Protein AF-A0A929FV57-F1 (afdb_monomer_lite)

Radius of gyration: 18.1 Å; chains: 1; bounding box: 42×51×44 Å

Foldseek 3Di:
DWAWFFDDDDDDDDDDDDPPPPPPTDTDTDDDDPVVVVLLVLLLVLLLVLLVQLLVCQLPDPDGADLVRSLCCSVPPDDPPSSVPHQSLLSSLSNNLQSVQQVLCVVVVHDSVPTRFAAAASVPGDGDNPDDDDQWDADPVPRDIDGRSSRSSSVSSSVSQVVQWDWDDDDPDTDTDGNPSPPPPDD

pLDDT: mean 78.64, std 19.82, range [28.67, 97.88]

Structure (mmCIF, N/CA/C/O backbone):
data_AF-A0A929FV57-F1
#
_entry.id   AF-A0A929FV57-F1
#
loop_
_atom_site.group_PDB
_atom_site.id
_atom_site.type_symbol
_atom_site.label_atom_id
_atom_site.label_alt_id
_atom_site.label_comp_id
_atom_site.label_asym_id
_atom_site.label_entity_id
_atom_site.label_seq_id
_atom_site.pdbx_PDB_ins_code
_atom_site.Cartn_x
_atom_site.Cartn_y
_atom_site.Cartn_z
_atom_site.occupancy
_atom_site.B_iso_or_equiv
_atom_site.auth_seq_id
_atom_site.auth_comp_id
_atom_site.auth_asym_id
_atom_site.auth_atom_id
_atom_site.pdbx_PDB_model_num
ATOM 1 N N . MET A 1 1 ? 6.220 -5.028 -18.403 1.00 47.19 1 MET A N 1
ATOM 2 C CA . MET A 1 1 ? 5.184 -4.191 -17.749 1.00 47.19 1 MET A CA 1
ATOM 3 C C . MET A 1 1 ? 5.155 -2.832 -18.440 1.00 47.19 1 MET A C 1
ATOM 5 O O . MET A 1 1 ? 6.219 -2.276 -18.638 1.00 47.19 1 MET A O 1
ATOM 9 N N . LYS A 1 2 ? 3.998 -2.318 -18.886 1.00 46.00 2 LYS A N 1
ATOM 10 C CA . LYS A 1 2 ? 3.922 -0.992 -19.540 1.00 46.00 2 LYS A CA 1
ATOM 11 C C . LYS A 1 2 ? 3.737 0.069 -18.454 1.00 46.00 2 LYS A C 1
ATOM 13 O O . LYS A 1 2 ? 2.637 0.168 -17.918 1.00 46.00 2 LYS A O 1
ATOM 18 N N . THR A 1 3 ? 4.782 0.819 -18.108 1.00 41.66 3 THR A N 1
ATOM 19 C CA . THR A 1 3 ? 4.692 1.860 -17.074 1.00 41.66 3 THR A CA 1
ATOM 20 C C . THR A 1 3 ? 4.581 3.255 -17.680 1.00 41.66 3 THR A C 1
ATOM 22 O O . THR A 1 3 ? 5.148 3.543 -18.733 1.00 41.66 3 THR A O 1
ATOM 25 N N . TYR A 1 4 ? 3.798 4.113 -17.027 1.00 43.69 4 TYR A N 1
ATOM 26 C CA . TYR A 1 4 ? 3.645 5.519 -17.378 1.00 43.69 4 TYR A CA 1
ATOM 27 C C . TYR A 1 4 ? 3.929 6.339 -16.121 1.00 43.69 4 TYR A C 1
ATOM 29 O O . TYR A 1 4 ? 3.191 6.217 -15.147 1.00 43.69 4 TYR A O 1
ATOM 37 N N . SER A 1 5 ? 4.983 7.154 -16.122 1.00 39.28 5 SER A N 1
ATOM 38 C CA . SER A 1 5 ? 5.223 8.121 -15.045 1.00 39.28 5 SER A CA 1
ATOM 39 C C . SER A 1 5 ? 4.529 9.440 -15.398 1.00 39.28 5 SER A C 1
ATOM 41 O O . SER A 1 5 ? 4.722 9.967 -16.495 1.00 39.28 5 SER A O 1
ATOM 43 N N . GLN A 1 6 ? 3.676 9.950 -14.506 1.00 41.06 6 GLN A N 1
ATOM 44 C CA . GLN A 1 6 ? 3.062 11.276 -14.626 1.00 41.06 6 GLN A CA 1
ATOM 45 C C . GLN A 1 6 ? 3.479 12.141 -13.433 1.00 41.06 6 GLN A C 1
ATOM 47 O O . GLN A 1 6 ? 3.151 11.838 -12.286 1.00 41.06 6 GLN A O 1
ATOM 52 N N . SER A 1 7 ? 4.162 13.250 -13.711 1.00 40.00 7 SER A N 1
ATOM 53 C CA . SER A 1 7 ? 4.388 14.328 -12.745 1.00 40.00 7 SER A CA 1
ATOM 54 C C . SER A 1 7 ? 3.181 15.274 -12.740 1.00 40.00 7 SER A C 1
ATOM 56 O O . SER A 1 7 ? 2.799 15.773 -13.796 1.00 40.00 7 SER A O 1
ATOM 58 N N . LEU A 1 8 ? 2.570 15.497 -11.567 1.00 38.84 8 LEU A N 1
ATOM 59 C CA . LEU A 1 8 ? 1.473 16.457 -11.364 1.00 38.84 8 LEU A CA 1
ATOM 60 C C . LEU A 1 8 ? 2.005 17.878 -11.120 1.00 38.84 8 LEU A C 1
ATOM 62 O O . LEU A 1 8 ? 2.983 18.053 -10.397 1.00 38.84 8 LEU A O 1
ATOM 66 N N . THR A 1 9 ? 1.300 18.867 -11.671 1.00 36.19 9 THR A N 1
ATOM 67 C CA . THR A 1 9 ? 1.460 20.309 -11.439 1.00 36.19 9 THR A CA 1
ATOM 68 C C . THR A 1 9 ? 0.706 20.744 -10.181 1.00 36.19 9 THR A C 1
ATOM 70 O O . THR A 1 9 ? -0.498 20.511 -10.073 1.00 36.19 9 THR A O 1
ATOM 73 N N . THR A 1 10 ? 1.386 21.406 -9.247 1.00 32.47 10 THR A N 1
ATOM 74 C CA . THR A 1 10 ? 0.763 22.166 -8.153 1.00 32.47 10 THR A CA 1
ATOM 75 C C . THR A 1 10 ? 0.723 23.641 -8.538 1.00 32.47 10 THR A C 1
ATOM 77 O O . THR A 1 10 ? 1.774 24.250 -8.723 1.00 32.47 10 THR A O 1
ATOM 80 N N . SER A 1 11 ? -0.469 24.221 -8.666 1.00 36.81 11 SER A N 1
ATOM 81 C CA . SER A 1 11 ? -0.640 25.673 -8.747 1.00 36.81 11 SER A CA 1
ATOM 82 C C . SER A 1 11 ? -0.632 26.253 -7.331 1.00 36.81 11 SER A C 1
ATOM 84 O O . SER A 1 11 ? -1.549 25.986 -6.556 1.00 36.81 11 SER A O 1
ATOM 86 N N . VAL A 1 12 ? 0.401 27.025 -6.999 1.00 35.69 12 VAL A N 1
ATOM 87 C CA . VAL A 1 12 ? 0.371 27.986 -5.888 1.00 35.69 12 VAL A CA 1
ATOM 88 C C . VAL A 1 12 ? -0.002 29.338 -6.487 1.00 35.69 12 VAL A C 1
ATOM 90 O O . VAL A 1 12 ? 0.602 29.745 -7.483 1.00 35.69 12 VAL A O 1
ATOM 93 N N . ALA A 1 13 ? -1.030 29.968 -5.920 1.00 42.59 13 ALA A N 1
ATOM 94 C CA . ALA A 1 13 ? -1.417 31.337 -6.222 1.00 42.59 13 ALA A CA 1
ATOM 95 C C . ALA A 1 13 ? -0.465 32.318 -5.520 1.00 42.59 13 ALA A C 1
ATOM 97 O O . ALA A 1 13 ? -0.078 32.083 -4.377 1.00 42.59 13 ALA A O 1
ATOM 98 N N . ASP A 1 14 ? -0.130 33.366 -6.270 1.00 39.84 14 ASP A N 1
ATOM 99 C CA . ASP A 1 14 ? 0.477 34.647 -5.908 1.00 39.84 14 ASP A CA 1
ATOM 100 C C . ASP A 1 14 ? 1.838 34.647 -5.200 1.00 39.84 14 ASP A C 1
ATOM 102 O O . ASP A 1 14 ? 1.949 34.474 -3.992 1.00 39.84 14 ASP A O 1
ATOM 106 N N . SER A 1 15 ? 2.891 34.921 -5.979 1.00 40.66 15 SER A N 1
ATOM 107 C CA . SER A 1 15 ? 3.748 36.102 -5.780 1.00 40.66 15 SER A CA 1
ATOM 108 C C . SER A 1 15 ? 4.883 36.141 -6.822 1.00 40.66 15 SER A C 1
ATOM 110 O O . SER A 1 15 ? 5.469 35.114 -7.164 1.00 40.66 15 SER A O 1
ATOM 112 N N . THR A 1 16 ? 5.067 37.353 -7.338 1.00 42.16 16 THR A N 1
ATOM 113 C CA . THR A 1 16 ? 6.050 38.031 -8.203 1.00 42.16 16 THR A CA 1
ATOM 114 C C . THR A 1 16 ? 7.218 37.279 -8.874 1.00 42.16 16 THR A C 1
ATOM 116 O O . THR A 1 16 ? 7.933 36.479 -8.282 1.00 42.16 16 THR A O 1
ATOM 119 N N . ASP A 1 17 ? 7.374 37.653 -10.149 1.00 44.16 17 ASP A N 1
ATOM 120 C CA . ASP A 1 17 ? 8.398 37.421 -11.175 1.00 44.16 17 ASP A CA 1
ATOM 121 C C . ASP A 1 17 ? 9.659 36.606 -10.829 1.00 44.16 17 ASP A C 1
ATOM 123 O O . ASP A 1 17 ? 10.615 37.060 -10.205 1.00 44.16 17 ASP A O 1
ATOM 127 N N . SER A 1 18 ? 9.688 35.391 -11.364 1.00 40.09 18 SER A N 1
ATOM 128 C CA . SER A 1 18 ? 10.905 34.682 -11.743 1.00 40.09 18 SER A CA 1
ATOM 129 C C . SER A 1 18 ? 10.489 33.744 -12.869 1.00 40.09 18 SER A C 1
ATOM 131 O O . SER A 1 18 ? 9.472 33.055 -12.724 1.00 40.09 18 SER A O 1
ATOM 133 N N . GLU A 1 19 ? 11.188 33.773 -14.007 1.00 39.78 19 GLU A N 1
ATOM 134 C CA . GLU A 1 19 ? 10.871 32.994 -15.208 1.00 39.78 19 GLU A CA 1
ATOM 135 C C . GLU A 1 19 ? 10.599 31.526 -14.853 1.00 39.78 19 GLU A C 1
ATOM 137 O O . GLU A 1 19 ? 11.489 30.682 -14.746 1.00 39.78 19 GLU A O 1
ATOM 142 N N . LYS A 1 20 ? 9.318 31.190 -14.681 1.00 39.09 20 LYS A N 1
ATOM 143 C CA . LYS A 1 20 ? 8.868 29.810 -14.578 1.00 39.09 20 LYS A CA 1
ATOM 144 C C . LYS A 1 20 ? 9.024 29.225 -15.970 1.00 39.09 20 LYS A C 1
ATOM 146 O O . LYS A 1 20 ? 8.070 29.238 -16.753 1.00 39.09 20 LYS A O 1
ATOM 151 N N . THR A 1 21 ? 10.196 28.672 -16.285 1.00 37.41 21 THR A N 1
ATOM 152 C CA . THR A 1 21 ? 10.310 27.713 -17.384 1.00 37.41 21 THR A CA 1
ATOM 153 C C . THR A 1 21 ? 9.207 26.689 -17.166 1.00 37.41 21 THR A C 1
ATOM 155 O O . THR A 1 21 ? 9.219 25.948 -16.180 1.00 37.41 21 THR A O 1
ATOM 158 N N . ARG A 1 22 ? 8.188 26.710 -18.032 1.00 42.44 22 ARG A N 1
ATOM 159 C CA . ARG A 1 22 ? 7.074 25.763 -18.005 1.00 42.44 22 ARG A CA 1
ATOM 160 C C . ARG A 1 22 ? 7.675 24.373 -18.190 1.00 42.44 22 ARG A C 1
ATOM 162 O O . ARG A 1 22 ? 7.873 23.946 -19.325 1.00 42.44 22 ARG A O 1
ATOM 169 N N . LEU A 1 23 ? 7.999 23.679 -17.097 1.00 49.19 23 LEU A N 1
ATOM 170 C CA . LEU A 1 23 ? 8.485 22.303 -17.133 1.00 49.19 23 LEU A CA 1
ATOM 171 C C . LEU A 1 23 ? 7.373 21.442 -17.739 1.00 49.19 23 LEU A C 1
ATOM 173 O O . LEU A 1 23 ? 6.429 21.032 -17.061 1.00 49.19 23 LEU A O 1
ATOM 177 N N . LYS A 1 24 ? 7.444 21.220 -19.055 1.00 48.44 24 LYS A N 1
ATOM 178 C CA . LYS A 1 24 ? 6.515 20.356 -19.781 1.00 48.44 24 LYS A CA 1
ATOM 179 C C . LYS A 1 24 ? 6.735 18.932 -19.275 1.00 48.44 24 LYS A C 1
ATOM 181 O O . LYS A 1 24 ? 7.792 18.347 -19.503 1.00 48.44 24 LYS A O 1
ATOM 186 N N . SER A 1 25 ? 5.746 18.356 -18.599 1.00 53.34 25 SER A N 1
ATOM 187 C CA . SER A 1 25 ? 5.795 16.950 -18.209 1.00 53.34 25 SER A CA 1
ATOM 188 C C . SER A 1 25 ? 5.683 16.074 -19.462 1.00 53.34 25 SER A C 1
ATOM 190 O O . SER A 1 25 ? 4.644 16.009 -20.117 1.00 53.34 25 SER A O 1
ATOM 192 N N . LYS A 1 26 ? 6.778 15.403 -19.837 1.00 55.31 26 LYS A N 1
ATOM 193 C CA . LYS A 1 26 ? 6.769 14.408 -20.917 1.00 55.31 26 LYS A CA 1
ATOM 194 C C . LYS A 1 26 ? 6.397 13.043 -20.343 1.00 55.31 26 LYS A C 1
ATOM 196 O O . LYS A 1 26 ? 6.978 12.580 -19.365 1.00 55.31 26 LYS A O 1
ATOM 201 N N . LYS A 1 27 ? 5.422 12.381 -20.965 1.00 58.03 27 LYS A N 1
ATOM 202 C CA . LYS A 1 27 ? 5.031 11.009 -20.627 1.00 58.03 27 LYS A CA 1
ATOM 203 C C . LYS A 1 27 ? 6.053 10.042 -21.223 1.00 58.03 27 LYS A C 1
ATOM 205 O O . LYS A 1 27 ? 5.966 9.709 -22.401 1.00 58.03 27 LYS A O 1
ATOM 210 N N . ILE A 1 28 ? 7.007 9.593 -20.411 1.00 59.88 28 ILE A N 1
ATOM 211 C CA . ILE A 1 28 ? 8.011 8.606 -20.827 1.00 59.88 28 ILE A CA 1
ATOM 212 C C . ILE A 1 28 ? 7.439 7.201 -20.625 1.00 59.88 28 ILE A C 1
ATOM 214 O O . ILE A 1 28 ? 6.862 6.891 -19.577 1.00 59.88 28 ILE A O 1
ATOM 218 N N . ARG A 1 29 ? 7.570 6.358 -21.651 1.00 60.62 29 ARG A N 1
ATOM 219 C CA . ARG A 1 29 ? 7.192 4.946 -21.597 1.00 60.62 29 ARG A CA 1
ATOM 220 C C . ARG A 1 29 ? 8.448 4.121 -21.368 1.00 60.62 29 ARG A C 1
ATOM 222 O O . ARG A 1 29 ? 9.316 4.100 -22.231 1.00 60.62 29 ARG A O 1
ATOM 229 N N . VAL A 1 30 ? 8.529 3.456 -20.219 1.00 64.31 30 VAL A N 1
ATOM 230 C CA . VAL A 1 30 ? 9.685 2.622 -19.873 1.00 64.31 30 VAL A CA 1
ATOM 231 C C . VAL A 1 30 ? 9.363 1.168 -20.197 1.00 64.31 30 VAL A C 1
ATOM 233 O O . VAL A 1 30 ? 8.319 0.647 -19.789 1.00 64.31 30 VAL A O 1
ATOM 236 N N . TYR A 1 31 ? 10.253 0.529 -20.950 1.00 65.12 31 TYR A N 1
ATOM 237 C CA . TYR A 1 31 ? 10.225 -0.900 -21.239 1.00 65.12 31 TYR A CA 1
ATOM 238 C C . TYR A 1 31 ? 11.429 -1.534 -20.547 1.00 65.12 31 TYR A C 1
ATOM 240 O O . TYR A 1 31 ? 12.542 -1.403 -21.045 1.00 65.12 31 TYR A O 1
ATOM 248 N N . PRO A 1 32 ? 11.237 -2.166 -19.381 1.00 67.62 32 PRO A N 1
ATOM 249 C CA . PRO A 1 32 ? 12.340 -2.818 -18.695 1.00 67.62 32 PRO A CA 1
ATOM 250 C C . PRO A 1 32 ? 12.778 -4.046 -19.486 1.00 67.62 32 PRO A C 1
ATOM 252 O O . PRO A 1 32 ? 11.939 -4.702 -20.113 1.00 67.62 32 PRO A O 1
ATOM 255 N N . GLU A 1 33 ? 14.052 -4.402 -19.375 1.00 78.31 33 GLU A N 1
ATOM 256 C CA . GLU A 1 33 ? 14.557 -5.715 -19.773 1.00 78.31 33 GLU A CA 1
ATOM 257 C C . GLU A 1 33 ? 13.860 -6.841 -18.978 1.00 78.31 33 GLU A C 1
ATOM 259 O O . GLU A 1 33 ? 13.198 -6.596 -17.960 1.00 78.31 33 GLU A O 1
ATOM 264 N N . ALA A 1 34 ? 13.938 -8.086 -19.452 1.00 81.06 34 ALA A N 1
ATOM 265 C CA . ALA A 1 34 ? 13.245 -9.224 -18.845 1.00 81.06 34 ALA A CA 1
ATOM 266 C C . ALA A 1 34 ? 13.583 -9.406 -17.352 1.00 81.06 34 ALA A C 1
ATOM 268 O O . ALA A 1 34 ? 12.663 -9.531 -16.540 1.00 81.06 34 ALA A O 1
ATOM 269 N N . GLU A 1 35 ? 14.864 -9.335 -16.980 1.00 79.25 35 GLU A N 1
ATOM 270 C CA . GLU A 1 35 ? 15.302 -9.468 -15.583 1.00 79.25 35 GLU A CA 1
ATOM 271 C C . GLU A 1 35 ? 14.830 -8.296 -14.715 1.00 79.25 35 GLU A C 1
ATOM 273 O O . GLU A 1 35 ? 14.240 -8.500 -13.652 1.00 79.25 35 GLU A O 1
ATOM 278 N N . LEU A 1 36 ? 14.941 -7.061 -15.214 1.00 77.25 36 LEU A N 1
ATOM 279 C CA . LEU A 1 36 ? 14.441 -5.881 -14.503 1.00 77.25 36 LEU A CA 1
ATOM 280 C C . LEU A 1 36 ? 12.917 -5.945 -14.281 1.00 77.25 36 LEU A C 1
ATOM 282 O O . LEU A 1 36 ? 12.413 -5.532 -13.236 1.00 77.25 36 LEU A O 1
ATOM 286 N N . ASN A 1 37 ? 12.158 -6.515 -15.227 1.00 81.62 37 ASN A N 1
ATOM 287 C CA . ASN A 1 37 ? 10.722 -6.742 -15.039 1.00 81.62 37 ASN A CA 1
ATOM 288 C C . ASN A 1 37 ? 10.421 -7.736 -13.907 1.00 81.62 37 ASN A C 1
ATOM 290 O O . ASN A 1 37 ? 9.380 -7.585 -13.258 1.00 81.62 37 ASN A O 1
ATOM 294 N N . LYS A 1 38 ? 11.260 -8.758 -13.684 1.00 86.38 38 LYS A N 1
ATOM 295 C CA . LYS A 1 38 ? 11.074 -9.700 -12.566 1.00 86.38 38 LYS A CA 1
ATOM 296 C C . LYS A 1 38 ? 11.243 -8.973 -11.234 1.00 86.38 38 LYS A C 1
ATOM 298 O O . LYS A 1 38 ? 10.364 -9.075 -10.376 1.00 86.38 38 LYS A O 1
ATOM 303 N N . GLU A 1 39 ? 12.284 -8.153 -11.119 1.00 86.44 39 GLU A N 1
ATOM 304 C CA . GLU A 1 39 ? 12.545 -7.361 -9.914 1.00 86.44 39 GLU A CA 1
ATOM 305 C C . GLU A 1 39 ? 11.406 -6.365 -9.635 1.00 86.44 39 GLU A C 1
ATOM 307 O O . GLU A 1 39 ? 10.864 -6.295 -8.530 1.00 86.44 39 GLU A O 1
ATOM 312 N N . TRP A 1 40 ? 10.913 -5.678 -10.669 1.00 86.44 40 TRP A N 1
ATOM 313 C CA . TRP A 1 40 ? 9.777 -4.762 -10.528 1.00 86.44 40 TRP A CA 1
ATOM 314 C C . TRP A 1 40 ? 8.492 -5.465 -10.081 1.00 86.44 40 TRP A C 1
ATOM 316 O O . TRP A 1 40 ? 7.717 -4.909 -9.300 1.00 86.44 40 TRP A O 1
ATOM 326 N N . ARG A 1 41 ? 8.244 -6.697 -10.545 1.00 89.12 41 ARG A N 1
ATOM 327 C CA . ARG A 1 41 ? 7.092 -7.492 -10.088 1.00 89.12 41 ARG A CA 1
ATOM 328 C C . ARG A 1 41 ? 7.211 -7.854 -8.610 1.00 89.12 41 ARG A C 1
ATOM 330 O O . ARG A 1 41 ? 6.210 -7.767 -7.897 1.00 89.12 41 ARG A O 1
ATOM 337 N N . LYS A 1 42 ? 8.412 -8.202 -8.144 1.00 91.44 42 LYS A N 1
ATOM 338 C CA . LYS A 1 42 ? 8.688 -8.452 -6.724 1.00 91.44 42 LYS A CA 1
ATOM 339 C C . LYS A 1 42 ? 8.422 -7.203 -5.885 1.00 91.44 42 LYS A C 1
ATOM 341 O O . LYS A 1 42 ? 7.716 -7.273 -4.878 1.00 91.44 42 LYS A O 1
ATOM 346 N N . TRP A 1 43 ? 8.887 -6.041 -6.334 1.00 91.62 43 TRP A N 1
ATOM 347 C CA . TRP A 1 43 ? 8.655 -4.784 -5.620 1.00 91.62 43 TRP A CA 1
ATOM 348 C C . TRP A 1 43 ? 7.179 -4.379 -5.600 1.00 91.62 43 TRP A C 1
ATOM 350 O O . TRP A 1 43 ? 6.683 -3.940 -4.564 1.00 91.62 43 TRP A O 1
ATOM 360 N N . LEU A 1 44 ? 6.438 -4.599 -6.691 1.00 91.44 44 LEU A N 1
ATOM 361 C CA . LEU A 1 44 ? 4.983 -4.411 -6.711 1.00 91.44 44 LEU A CA 1
ATOM 362 C C . LEU A 1 44 ? 4.263 -5.313 -5.705 1.00 91.44 44 LEU A C 1
ATOM 364 O O . LEU A 1 44 ? 3.357 -4.853 -5.002 1.00 91.44 44 LEU A O 1
ATOM 368 N N . ALA A 1 45 ? 4.662 -6.583 -5.617 1.00 92.81 45 ALA A N 1
ATOM 369 C CA . ALA A 1 45 ? 4.127 -7.500 -4.618 1.00 92.81 45 ALA A CA 1
ATOM 370 C C . ALA A 1 45 ? 4.439 -7.010 -3.192 1.00 92.81 45 ALA A C 1
ATOM 372 O O . ALA A 1 45 ? 3.555 -7.027 -2.333 1.00 92.81 45 ALA A O 1
ATOM 373 N N . GLY A 1 46 ? 5.646 -6.479 -2.968 1.00 94.56 46 GLY A N 1
ATOM 374 C CA . GLY A 1 46 ? 6.042 -5.830 -1.717 1.00 94.56 46 GLY A CA 1
ATOM 375 C C . GLY A 1 46 ? 5.168 -4.628 -1.361 1.00 94.56 46 GLY A C 1
ATOM 376 O O . GLY A 1 46 ? 4.653 -4.555 -0.244 1.00 94.56 46 GLY A O 1
ATOM 377 N N . CYS A 1 47 ? 4.915 -3.725 -2.318 1.00 93.56 47 CYS A N 1
ATOM 378 C CA . CYS A 1 47 ? 3.995 -2.598 -2.135 1.00 93.56 47 CYS A CA 1
ATOM 379 C C . CYS A 1 47 ? 2.613 -3.074 -1.681 1.00 93.56 47 CYS A C 1
ATOM 381 O O . CYS A 1 47 ? 2.069 -2.562 -0.701 1.00 93.56 47 CYS A O 1
ATOM 383 N N . ARG A 1 48 ? 2.048 -4.070 -2.376 1.00 93.62 48 ARG A N 1
ATOM 384 C CA . ARG A 1 48 ? 0.731 -4.631 -2.047 1.00 93.62 48 ARG A CA 1
ATOM 385 C C . ARG A 1 48 ? 0.711 -5.205 -0.633 1.00 93.62 48 ARG A C 1
ATOM 387 O O . ARG A 1 48 ? -0.211 -4.916 0.129 1.00 93.62 48 ARG A O 1
ATOM 394 N N . PHE A 1 49 ? 1.723 -5.995 -0.283 1.00 95.50 49 PHE A N 1
ATOM 395 C CA . PHE A 1 49 ? 1.830 -6.613 1.033 1.00 95.50 49 PHE A CA 1
ATOM 396 C C . PHE A 1 49 ? 1.887 -5.556 2.142 1.00 95.50 49 PHE A C 1
ATOM 398 O O . PHE A 1 49 ? 1.042 -5.557 3.038 1.00 95.50 49 PHE A O 1
ATOM 405 N N . CYS A 1 50 ? 2.834 -4.619 2.058 1.00 96.12 50 CYS A N 1
ATOM 406 C CA . CYS A 1 50 ? 3.039 -3.595 3.081 1.00 96.12 50 CYS A CA 1
ATOM 407 C C . CYS A 1 50 ? 1.832 -2.659 3.217 1.00 96.12 50 CYS A C 1
ATOM 409 O O . CYS A 1 50 ? 1.455 -2.314 4.339 1.00 96.12 50 CYS A O 1
ATOM 411 N N . PHE A 1 51 ? 1.186 -2.296 2.104 1.00 95.12 51 PHE A N 1
ATOM 412 C CA . PHE A 1 51 ? -0.040 -1.501 2.124 1.00 95.12 51 PHE A CA 1
ATOM 413 C C . PHE A 1 51 ? -1.161 -2.232 2.873 1.00 95.12 51 PHE A C 1
ATOM 415 O O . PHE A 1 51 ? -1.738 -1.691 3.817 1.00 95.12 51 PHE A O 1
ATOM 422 N N . ASN A 1 52 ? -1.441 -3.484 2.499 1.00 94.56 52 ASN A N 1
ATOM 423 C CA . ASN A 1 52 ? -2.508 -4.272 3.116 1.00 94.56 52 ASN A CA 1
ATOM 424 C C . ASN A 1 52 ? -2.235 -4.535 4.599 1.00 94.56 52 ASN A C 1
ATOM 426 O O . ASN A 1 52 ? -3.141 -4.403 5.424 1.00 94.56 52 ASN A O 1
ATOM 430 N N . ARG A 1 53 ? -0.979 -4.827 4.953 1.00 96.75 53 ARG A N 1
ATOM 431 C CA . ARG A 1 53 ? -0.552 -5.007 6.343 1.00 96.75 53 ARG A CA 1
ATOM 432 C C . ARG A 1 53 ? -0.777 -3.735 7.161 1.00 96.75 53 ARG A C 1
ATOM 434 O O . ARG A 1 53 ? -1.349 -3.805 8.244 1.00 96.75 53 ARG A O 1
ATOM 441 N N . ALA A 1 54 ? -0.410 -2.569 6.632 1.00 97.44 54 ALA A N 1
ATOM 442 C CA . ALA A 1 54 ? -0.638 -1.283 7.290 1.00 97.44 54 ALA A CA 1
ATOM 443 C C . ALA A 1 54 ? -2.134 -0.974 7.499 1.00 97.44 54 ALA A C 1
ATOM 445 O O . ALA A 1 54 ? -2.522 -0.467 8.556 1.00 97.44 54 ALA A O 1
ATOM 446 N N . ILE A 1 55 ? -2.985 -1.303 6.520 1.00 95.88 55 ILE A N 1
ATOM 447 C CA . ILE A 1 55 ? -4.442 -1.177 6.659 1.00 95.88 55 ILE A CA 1
ATOM 448 C C . ILE A 1 55 ? -4.984 -2.118 7.742 1.00 95.88 55 ILE A C 1
ATOM 450 O O . ILE A 1 55 ? -5.807 -1.687 8.549 1.00 95.88 55 ILE A O 1
ATOM 454 N N . ASP A 1 56 ? -4.507 -3.362 7.804 1.00 96.44 56 ASP A N 1
ATOM 455 C CA . ASP A 1 56 ? -4.893 -4.326 8.842 1.00 96.44 56 ASP A CA 1
ATOM 456 C C . ASP A 1 56 ? -4.569 -3.806 10.254 1.00 96.44 56 ASP A C 1
ATOM 458 O O . ASP A 1 56 ? -5.451 -3.760 11.116 1.00 96.44 56 ASP A O 1
ATOM 462 N N . PHE A 1 57 ? -3.352 -3.289 10.465 1.00 97.25 57 PHE A N 1
ATOM 463 C CA . PHE A 1 57 ? -2.964 -2.650 11.730 1.00 97.25 57 PHE A CA 1
ATOM 464 C C . PHE A 1 57 ? -3.898 -1.488 12.107 1.00 97.25 57 PHE A C 1
ATOM 466 O O . PHE A 1 57 ? -4.384 -1.428 13.236 1.00 97.25 57 PHE A O 1
ATOM 473 N N . GLN A 1 58 ? -4.207 -0.586 11.169 1.00 97.06 58 GLN A N 1
ATOM 474 C CA . GLN A 1 58 ? -5.125 0.535 11.425 1.00 97.06 58 GLN A CA 1
ATOM 475 C C . GLN A 1 58 ? -6.550 0.083 11.761 1.00 97.06 58 GLN A C 1
ATOM 477 O O . GLN A 1 58 ? -7.220 0.684 12.603 1.00 97.06 58 GLN A O 1
ATOM 482 N N . ARG A 1 59 ? -7.037 -0.969 11.100 1.00 95.19 59 ARG A N 1
ATOM 483 C CA . ARG A 1 59 ? -8.382 -1.508 11.329 1.00 95.19 59 ARG A CA 1
ATOM 484 C C . ARG A 1 59 ? -8.503 -2.194 12.684 1.00 95.19 59 ARG A C 1
ATOM 486 O O . ARG A 1 59 ? -9.542 -2.049 13.328 1.00 95.19 59 ARG A O 1
ATOM 493 N N . LYS A 1 60 ? -7.451 -2.871 13.141 1.00 95.62 60 LYS A N 1
ATOM 494 C CA . LYS A 1 60 ? -7.416 -3.546 14.447 1.00 95.62 60 LYS A CA 1
ATOM 495 C C . LYS A 1 60 ? -7.174 -2.588 15.616 1.00 95.62 60 LYS A C 1
ATOM 497 O O . LYS A 1 60 ? -7.724 -2.792 16.690 1.00 95.62 60 LYS A O 1
ATOM 502 N N . ALA A 1 61 ? -6.427 -1.504 15.417 1.00 95.00 61 ALA A N 1
ATOM 503 C CA . ALA A 1 61 ? -6.04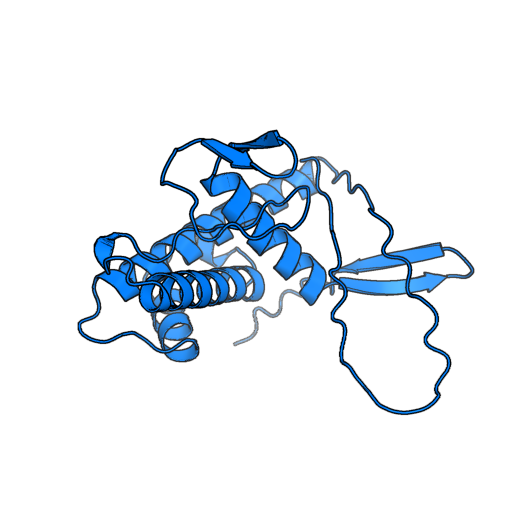8 -0.594 16.500 1.00 95.00 61 ALA A CA 1
ATOM 504 C C . ALA A 1 61 ? -7.233 0.150 17.134 1.00 95.00 61 ALA A C 1
ATOM 506 O O . ALA A 1 61 ? -8.029 0.757 16.425 1.00 95.00 61 ALA A O 1
ATOM 507 N N . GLN A 1 62 ? -7.331 0.168 18.465 1.00 91.94 62 GLN A N 1
ATOM 508 C CA . GLN A 1 62 ? -8.358 0.911 19.219 1.00 91.94 62 GLN A CA 1
ATOM 509 C C . GLN A 1 62 ? -8.413 2.396 18.816 1.00 91.94 62 GLN A C 1
ATOM 511 O O . GLN A 1 62 ? -9.469 2.928 18.475 1.00 91.94 62 GLN A O 1
ATOM 516 N N . LYS A 1 63 ? -7.243 3.043 18.774 1.00 92.56 63 LYS A N 1
ATOM 517 C CA . LYS A 1 63 ? -7.057 4.423 18.311 1.00 92.56 63 LYS A CA 1
ATOM 518 C C . LYS A 1 63 ? -6.318 4.431 16.973 1.00 92.56 63 LYS A C 1
ATOM 520 O O . LYS A 1 63 ? -5.537 3.529 16.676 1.00 92.56 63 LYS A O 1
ATOM 525 N N . ARG A 1 64 ? -6.544 5.470 16.163 1.00 93.06 64 ARG A N 1
ATOM 526 C CA . ARG A 1 64 ? -5.847 5.645 14.878 1.00 93.06 64 ARG A CA 1
ATOM 527 C C . ARG A 1 64 ? -4.339 5.755 15.114 1.00 93.06 64 ARG A C 1
ATOM 529 O O . ARG A 1 64 ? -3.895 6.665 15.807 1.00 93.06 64 ARG A O 1
ATOM 536 N N . ILE A 1 65 ? -3.567 4.900 14.452 1.00 97.06 65 ILE A N 1
ATOM 537 C CA . ILE A 1 65 ? -2.102 4.895 14.543 1.00 97.06 65 ILE A CA 1
ATOM 538 C C . ILE A 1 65 ? -1.529 6.071 13.729 1.00 97.06 65 ILE A C 1
ATOM 540 O O . ILE A 1 65 ? -1.983 6.341 12.609 1.00 97.06 65 ILE A O 1
ATOM 544 N N . GLY A 1 66 ? -0.529 6.774 14.266 1.00 97.44 66 GLY A N 1
ATOM 545 C CA . GLY A 1 66 ? 0.193 7.829 13.543 1.00 97.44 66 GLY A CA 1
ATOM 546 C C . GLY A 1 66 ? 1.037 7.290 12.378 1.00 97.44 66 GLY A C 1
ATOM 547 O O . GLY A 1 66 ? 1.398 6.118 12.354 1.00 97.44 66 GLY A O 1
ATOM 548 N N . LYS A 1 67 ? 1.387 8.142 11.405 1.00 97.00 67 LYS A N 1
ATOM 549 C CA . LYS A 1 67 ? 2.150 7.748 10.201 1.00 97.00 67 LYS A CA 1
ATOM 550 C C . LYS A 1 67 ? 3.472 7.035 10.530 1.00 97.00 67 LYS A C 1
ATOM 552 O O . LYS A 1 67 ? 3.727 5.951 10.014 1.00 97.00 67 LYS A O 1
ATOM 557 N N . LEU A 1 68 ? 4.304 7.642 11.381 1.00 97.31 68 LEU A N 1
ATOM 558 C CA . LEU A 1 68 ? 5.625 7.108 11.745 1.00 97.31 68 LEU A CA 1
ATOM 559 C C . LEU A 1 68 ? 5.515 5.872 12.641 1.00 97.31 68 LEU A C 1
ATOM 561 O O . LEU A 1 68 ? 6.210 4.885 12.426 1.00 97.31 68 LEU A O 1
ATOM 565 N N . GLN A 1 69 ? 4.579 5.889 13.590 1.00 97.69 69 GLN A N 1
ATOM 566 C CA . GLN A 1 69 ? 4.305 4.736 14.442 1.00 97.69 69 GLN A CA 1
ATOM 567 C C . GLN A 1 69 ? 3.850 3.527 13.612 1.00 97.69 69 GLN A C 1
ATOM 569 O O . GLN A 1 69 ? 4.336 2.421 13.821 1.00 97.69 69 GLN A O 1
ATOM 574 N N . LEU A 1 70 ? 2.975 3.737 12.621 1.00 97.88 70 LEU A N 1
ATOM 575 C CA . LEU A 1 70 ? 2.511 2.676 11.727 1.00 97.88 70 LEU A CA 1
ATOM 576 C C . LEU A 1 70 ? 3.659 2.079 10.913 1.00 97.88 70 LEU A C 1
ATOM 578 O O . LEU A 1 70 ? 3.723 0.863 10.755 1.00 97.88 70 LEU A O 1
ATOM 582 N N . ARG A 1 71 ? 4.580 2.922 10.430 1.00 97.44 71 ARG A N 1
ATOM 583 C CA . ARG A 1 71 ? 5.807 2.465 9.768 1.00 97.44 71 ARG A CA 1
ATOM 584 C C . ARG A 1 71 ? 6.595 1.527 10.671 1.00 97.44 71 ARG A C 1
ATOM 586 O O . ARG A 1 71 ? 6.940 0.443 10.220 1.00 97.44 71 ARG A O 1
ATOM 593 N N . ASN A 1 72 ? 6.853 1.923 11.916 1.00 97.25 72 ASN A N 1
ATOM 594 C CA . ASN A 1 72 ? 7.641 1.112 12.852 1.00 97.25 72 ASN A CA 1
ATOM 595 C C . ASN A 1 72 ? 6.982 -0.241 13.085 1.00 97.25 72 ASN A C 1
ATOM 597 O O . ASN A 1 72 ? 7.621 -1.264 12.881 1.00 97.25 72 ASN A O 1
ATOM 601 N N . LEU A 1 73 ? 5.685 -0.232 13.403 1.00 97.44 73 LEU A N 1
ATOM 602 C CA . LEU A 1 73 ? 4.914 -1.446 13.665 1.00 97.44 73 LEU A CA 1
ATOM 603 C C . LEU A 1 73 ? 4.940 -2.419 12.485 1.00 97.44 73 LEU A C 1
ATOM 605 O O . LEU A 1 73 ? 5.161 -3.608 12.678 1.00 97.44 73 LEU A O 1
ATOM 609 N N . VAL A 1 74 ? 4.734 -1.933 11.258 1.00 97.12 74 VAL A N 1
ATOM 610 C CA . VAL A 1 74 ? 4.741 -2.806 10.076 1.00 97.12 74 VAL A CA 1
ATOM 611 C C . VAL A 1 74 ? 6.155 -3.300 9.766 1.00 97.12 74 VAL A C 1
ATOM 613 O O . VAL A 1 74 ? 6.331 -4.486 9.504 1.00 97.12 74 VAL A O 1
ATOM 616 N N . MET A 1 75 ? 7.158 -2.419 9.802 1.00 94.88 75 MET A N 1
ATOM 617 C CA . MET A 1 75 ? 8.539 -2.763 9.439 1.00 94.88 75 MET A CA 1
ATOM 618 C C . MET A 1 75 ? 9.212 -3.700 10.450 1.00 94.88 75 MET A C 1
ATOM 620 O O . MET A 1 75 ? 10.061 -4.485 10.044 1.00 94.88 75 MET A O 1
ATOM 624 N N . GLN A 1 76 ? 8.831 -3.624 11.729 1.00 94.25 76 GLN A N 1
ATOM 625 C CA . GLN A 1 76 ? 9.331 -4.487 12.809 1.00 94.25 76 GLN A CA 1
ATOM 626 C C . GLN A 1 76 ? 8.468 -5.738 13.025 1.00 94.25 76 GLN A C 1
ATOM 628 O O . GLN A 1 76 ? 8.846 -6.611 13.799 1.00 94.25 76 GLN A O 1
ATOM 633 N N . SER A 1 77 ? 7.303 -5.836 12.373 1.00 93.94 77 SER A N 1
ATOM 634 C CA . SER A 1 77 ? 6.488 -7.051 12.437 1.00 93.94 77 SER A CA 1
ATOM 635 C C . SER A 1 77 ? 7.180 -8.225 11.748 1.00 93.94 77 SER A C 1
ATOM 637 O O . SER A 1 77 ? 8.119 -8.044 10.971 1.00 93.94 77 SER A O 1
ATOM 639 N N . ASP A 1 78 ? 6.679 -9.434 11.991 1.00 94.19 78 ASP A N 1
ATOM 640 C CA . ASP A 1 78 ? 7.141 -10.606 11.261 1.00 94.19 78 ASP A CA 1
ATOM 641 C C . ASP A 1 78 ? 6.760 -10.499 9.773 1.00 94.19 78 ASP A C 1
ATOM 643 O O . ASP A 1 78 ? 5.601 -10.660 9.373 1.00 94.19 78 ASP A O 1
ATOM 647 N N . LEU A 1 79 ? 7.747 -10.107 8.965 1.00 94.25 79 LEU A N 1
ATOM 648 C CA . LEU A 1 79 ? 7.643 -9.965 7.520 1.00 94.25 79 LEU A CA 1
ATOM 649 C C . LEU A 1 79 ? 8.273 -11.187 6.841 1.00 94.25 79 LEU A C 1
ATOM 651 O O . LEU A 1 79 ? 9.415 -11.531 7.171 1.00 94.25 79 LEU A O 1
ATOM 655 N N . PRO A 1 80 ? 7.611 -11.772 5.824 1.00 96.88 80 PRO A N 1
ATOM 656 C CA . PRO A 1 80 ? 8.213 -12.816 5.004 1.00 96.88 80 PRO A CA 1
ATOM 657 C C . PRO A 1 80 ? 9.550 -12.368 4.404 1.00 96.88 80 PRO A C 1
ATOM 659 O O . PRO A 1 80 ? 9.699 -11.207 4.012 1.00 96.88 80 PRO A O 1
ATOM 662 N N . THR A 1 81 ? 10.504 -13.292 4.268 1.00 96.12 81 THR A N 1
ATOM 663 C CA . THR A 1 81 ? 11.860 -13.004 3.765 1.00 96.12 81 THR A CA 1
ATOM 664 C C . THR A 1 81 ? 11.844 -12.261 2.429 1.00 96.12 81 THR A C 1
ATOM 666 O O . THR A 1 81 ? 12.468 -11.211 2.300 1.00 96.12 81 THR A O 1
ATOM 669 N N . TRP A 1 82 ? 11.015 -12.702 1.478 1.00 95.38 82 TRP A N 1
ATOM 670 C CA . TRP A 1 82 ? 10.893 -12.059 0.165 1.00 95.38 82 TRP A CA 1
ATOM 671 C C . TRP A 1 82 ? 10.411 -10.597 0.235 1.00 95.38 82 TRP A C 1
ATOM 673 O O . TRP A 1 82 ? 10.722 -9.803 -0.652 1.00 95.38 82 TRP A O 1
ATOM 683 N N . VAL A 1 83 ? 9.660 -10.216 1.280 1.00 95.94 83 VAL A N 1
ATOM 684 C CA . VAL A 1 83 ? 9.252 -8.821 1.523 1.00 95.94 83 VAL A CA 1
ATOM 685 C C . VAL A 1 83 ? 10.433 -8.024 2.063 1.00 95.94 83 VAL A C 1
ATOM 687 O O . VAL A 1 83 ? 10.616 -6.876 1.668 1.00 95.94 83 VAL A O 1
ATOM 690 N N . LYS A 1 84 ? 11.247 -8.609 2.950 1.00 93.69 84 LYS A N 1
ATOM 691 C CA . LYS A 1 84 ? 12.439 -7.951 3.514 1.00 93.69 84 LYS A CA 1
ATOM 692 C C . LYS A 1 84 ? 13.464 -7.602 2.430 1.00 93.69 84 LYS A C 1
ATOM 694 O O . LYS A 1 84 ? 14.079 -6.544 2.522 1.00 93.69 84 LYS A O 1
ATOM 699 N N . GLU A 1 85 ? 13.558 -8.426 1.387 1.00 93.06 85 GLU A N 1
ATOM 700 C CA . GLU A 1 85 ? 14.395 -8.192 0.200 1.00 93.06 85 GLU A CA 1
ATOM 701 C C . GLU A 1 85 ? 13.922 -7.015 -0.670 1.00 93.06 85 GLU A C 1
ATOM 703 O O . GLU A 1 85 ? 14.691 -6.495 -1.474 1.00 93.06 85 GLU A O 1
ATOM 708 N N . VAL A 1 86 ? 12.666 -6.575 -0.537 1.00 91.44 86 VAL A N 1
ATOM 709 C CA . VAL A 1 86 ? 12.186 -5.378 -1.239 1.00 91.44 86 VAL A CA 1
ATOM 710 C C . VAL A 1 86 ? 12.840 -4.140 -0.611 1.00 91.44 86 VAL A C 1
ATOM 712 O O . VAL A 1 86 ? 12.817 -4.006 0.623 1.00 91.44 86 VAL A O 1
ATOM 715 N N . PRO A 1 87 ? 13.355 -3.192 -1.421 1.00 90.75 87 PRO A N 1
ATOM 716 C CA . PRO A 1 87 ? 13.993 -1.985 -0.916 1.00 90.75 87 PRO A CA 1
ATOM 717 C C . PRO A 1 87 ? 13.157 -1.269 0.150 1.00 90.75 87 PRO A C 1
ATOM 719 O O . PRO A 1 87 ? 11.933 -1.121 0.033 1.00 90.75 87 PRO A O 1
ATOM 722 N N . CYS A 1 88 ? 13.820 -0.827 1.221 1.00 90.50 88 CYS A N 1
ATOM 723 C CA . CYS A 1 88 ? 13.145 -0.320 2.415 1.00 90.50 88 CYS A CA 1
ATOM 724 C C . CYS A 1 88 ? 12.248 0.893 2.110 1.00 90.50 88 CYS A C 1
ATOM 726 O O . CYS A 1 88 ? 11.147 0.988 2.650 1.00 90.50 88 CYS A O 1
ATOM 728 N N . HIS A 1 89 ? 12.671 1.781 1.207 1.00 87.69 89 HIS A N 1
ATOM 729 C CA . HIS A 1 89 ? 11.921 2.971 0.809 1.00 87.69 89 HIS A CA 1
ATOM 730 C C . HIS A 1 89 ? 10.614 2.613 0.080 1.00 87.69 89 HIS A C 1
ATOM 732 O O . HIS A 1 89 ? 9.586 3.241 0.326 1.00 87.69 89 HIS A O 1
ATOM 738 N N . ILE A 1 90 ? 10.605 1.550 -0.735 1.00 90.56 90 ILE A N 1
ATOM 739 C CA . ILE A 1 90 ? 9.395 1.051 -1.412 1.00 90.56 90 ILE A CA 1
ATOM 740 C C . ILE A 1 90 ? 8.378 0.566 -0.376 1.00 90.56 90 ILE A C 1
ATOM 742 O O . ILE A 1 90 ? 7.205 0.953 -0.414 1.00 90.56 90 ILE A O 1
ATOM 746 N N . ARG A 1 91 ? 8.836 -0.228 0.600 1.00 93.50 91 ARG A N 1
ATOM 747 C CA . ARG A 1 91 ? 7.994 -0.701 1.710 1.00 93.50 91 ARG A CA 1
ATOM 748 C C . ARG A 1 91 ? 7.435 0.461 2.535 1.00 93.50 91 ARG A C 1
ATOM 750 O O . ARG A 1 91 ? 6.237 0.493 2.817 1.00 93.50 91 ARG A O 1
ATOM 757 N N . GLN A 1 92 ? 8.273 1.440 2.879 1.00 94.25 92 GLN A N 1
ATOM 758 C CA . GLN A 1 92 ? 7.869 2.630 3.638 1.00 94.25 92 GLN A CA 1
ATOM 759 C C . GLN A 1 92 ? 6.840 3.481 2.882 1.00 94.25 92 GLN A C 1
ATOM 761 O O . GLN A 1 92 ? 5.824 3.872 3.465 1.00 94.25 92 GLN A O 1
ATOM 766 N N . ASN A 1 93 ? 7.043 3.702 1.582 1.00 92.25 93 ASN A N 1
ATOM 767 C CA . ASN A 1 93 ? 6.107 4.442 0.738 1.00 92.25 93 ASN A CA 1
ATOM 768 C C . ASN A 1 93 ? 4.731 3.775 0.687 1.00 92.25 93 ASN A C 1
ATOM 770 O O . ASN A 1 93 ? 3.716 4.465 0.807 1.00 92.25 93 ASN A O 1
ATOM 774 N N . ALA A 1 94 ? 4.681 2.444 0.611 1.00 93.81 94 ALA A N 1
ATOM 775 C CA . ALA A 1 94 ? 3.425 1.703 0.673 1.00 93.81 94 ALA A CA 1
ATOM 776 C C . ALA A 1 94 ? 2.677 1.913 2.000 1.00 93.81 94 ALA A C 1
ATOM 778 O O . ALA A 1 94 ? 1.463 2.130 2.002 1.00 93.81 94 ALA A O 1
ATOM 779 N N . ILE A 1 95 ? 3.394 1.910 3.128 1.00 96.25 95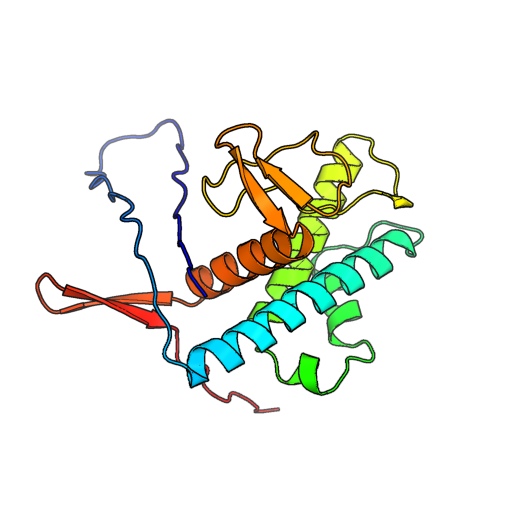 ILE A N 1
ATOM 780 C CA . ILE A 1 95 ? 2.807 2.129 4.460 1.00 96.25 95 ILE A CA 1
ATOM 781 C C . ILE A 1 95 ? 2.286 3.566 4.604 1.00 96.25 95 ILE A C 1
ATOM 783 O O . ILE A 1 95 ? 1.204 3.799 5.151 1.00 96.25 95 ILE A O 1
ATOM 787 N N . PHE A 1 96 ? 3.031 4.546 4.095 1.00 94.56 96 PHE A N 1
ATOM 788 C CA . PHE A 1 96 ? 2.615 5.945 4.123 1.00 94.56 96 PHE A CA 1
ATOM 789 C C . PHE A 1 96 ? 1.392 6.202 3.246 1.00 94.56 96 PHE A C 1
ATOM 791 O O . PHE A 1 96 ? 0.460 6.876 3.692 1.00 94.56 96 PHE A O 1
ATOM 798 N N . ASP A 1 97 ? 1.349 5.628 2.047 1.00 92.69 97 ASP A N 1
ATOM 799 C CA . ASP A 1 97 ? 0.181 5.728 1.174 1.00 92.69 97 ASP A CA 1
ATOM 800 C C . ASP A 1 97 ? -1.044 5.037 1.796 1.00 92.69 97 ASP A C 1
ATOM 802 O O . ASP A 1 97 ? -2.152 5.577 1.719 1.00 92.69 97 ASP A O 1
ATOM 806 N N . ALA A 1 98 ? -0.861 3.916 2.505 1.00 94.56 98 ALA A N 1
ATOM 807 C CA . ALA A 1 98 ? -1.923 3.269 3.278 1.00 94.56 98 ALA A CA 1
ATOM 808 C C . ALA A 1 98 ? -2.462 4.175 4.397 1.00 94.56 98 ALA A C 1
ATOM 810 O O . ALA A 1 98 ? -3.678 4.345 4.529 1.00 94.56 98 ALA A O 1
ATOM 811 N N . HIS A 1 99 ? -1.577 4.819 5.166 1.00 95.88 99 HIS A N 1
ATOM 812 C CA . HIS A 1 99 ? -1.972 5.772 6.207 1.00 95.88 99 HIS A CA 1
ATOM 813 C C . HIS A 1 99 ? -2.774 6.953 5.637 1.00 95.88 99 HIS A C 1
ATOM 815 O O . HIS A 1 99 ? -3.801 7.342 6.207 1.00 95.88 99 HIS A O 1
ATOM 821 N N . LEU A 1 100 ? -2.335 7.506 4.501 1.00 92.56 100 LEU A N 1
ATOM 822 C CA . LEU A 1 100 ? -3.032 8.595 3.815 1.00 92.56 100 LEU A CA 1
ATOM 823 C C . LEU A 1 100 ? -4.407 8.147 3.308 1.00 92.56 100 LEU A C 1
ATOM 825 O O . LEU A 1 100 ? -5.402 8.829 3.564 1.00 92.56 100 LEU A O 1
ATOM 829 N N . ALA A 1 101 ? -4.489 6.986 2.652 1.00 91.19 101 ALA A N 1
ATOM 830 C CA . ALA A 1 101 ? -5.745 6.432 2.149 1.00 91.19 101 ALA A CA 1
ATOM 831 C C . ALA A 1 101 ? -6.744 6.149 3.282 1.00 91.19 101 ALA A C 1
ATOM 833 O O . ALA A 1 101 ? -7.937 6.457 3.161 1.00 91.19 101 ALA A O 1
ATOM 834 N N . PHE A 1 102 ? -6.265 5.595 4.400 1.00 93.69 102 PHE A N 1
ATOM 835 C CA . PHE A 1 102 ? -7.081 5.323 5.580 1.00 93.69 102 PHE A CA 1
ATOM 836 C C . PHE A 1 102 ? -7.603 6.622 6.194 1.00 93.69 102 PHE A C 1
ATOM 838 O O . PHE A 1 102 ? -8.812 6.783 6.362 1.00 93.69 102 PHE A O 1
ATOM 845 N N . THR A 1 103 ? -6.715 7.586 6.443 1.00 92.88 103 THR A N 1
ATOM 846 C CA . THR A 1 103 ? -7.070 8.882 7.038 1.00 92.88 103 THR A CA 1
ATOM 847 C C . THR A 1 103 ? -8.054 9.657 6.166 1.00 92.88 103 THR A C 1
ATOM 849 O O . THR A 1 103 ? -9.049 10.166 6.678 1.00 92.88 103 THR A O 1
ATOM 852 N N . ALA A 1 104 ? -7.828 9.709 4.851 1.00 89.75 104 ALA A N 1
ATOM 853 C CA . ALA A 1 104 ? -8.730 10.379 3.918 1.00 89.75 104 ALA A CA 1
ATOM 854 C C . ALA A 1 104 ? -10.122 9.729 3.890 1.00 89.75 104 ALA A C 1
ATOM 856 O O . ALA A 1 104 ? -11.122 10.442 3.882 1.00 89.75 104 ALA A O 1
ATOM 857 N N . SER A 1 105 ? -10.193 8.394 3.929 1.00 89.75 105 SER A N 1
ATOM 858 C CA . SER A 1 105 ? -11.475 7.674 3.969 1.00 89.75 105 SER A CA 1
ATOM 859 C C . SER A 1 105 ? -12.214 7.922 5.290 1.00 89.75 105 SER A C 1
ATOM 861 O O . SER A 1 105 ? -13.412 8.185 5.290 1.00 89.75 105 SER A O 1
ATOM 863 N N . ARG A 1 106 ? -11.500 7.912 6.426 1.00 91.12 106 ARG A N 1
ATOM 864 C CA . ARG A 1 106 ? -12.090 8.209 7.743 1.00 91.12 106 ARG A CA 1
ATOM 865 C C . ARG A 1 106 ? -12.624 9.640 7.831 1.00 91.12 106 ARG A C 1
ATOM 867 O O . ARG A 1 106 ? -13.698 9.833 8.383 1.00 91.12 106 ARG A O 1
ATOM 874 N N . LYS A 1 107 ? -11.926 10.620 7.240 1.00 89.62 107 LYS A N 1
ATOM 875 C CA . LYS A 1 107 ? -12.407 12.013 7.136 1.00 89.62 107 LYS A CA 1
ATOM 876 C C . LYS A 1 107 ? -13.693 12.148 6.311 1.00 89.62 107 LYS A C 1
ATOM 878 O O . LYS A 1 107 ? -14.453 13.072 6.543 1.00 89.62 107 LYS A O 1
ATOM 883 N N . GLN A 1 108 ? -13.936 11.237 5.369 1.00 86.50 108 GLN A N 1
ATOM 884 C CA . GLN A 1 108 ? -15.162 11.178 4.561 1.00 86.50 108 GLN A CA 1
ATOM 885 C C . GLN A 1 108 ? -16.281 10.360 5.233 1.00 86.50 108 GLN A C 1
ATOM 887 O O . GLN A 1 108 ? -17.254 10.013 4.576 1.00 86.50 108 GLN A O 1
ATOM 892 N N . GLY A 1 109 ? -16.129 9.979 6.506 1.00 88.31 109 GLY A N 1
ATOM 893 C CA . GLY A 1 109 ? -17.135 9.201 7.234 1.00 88.31 109 GLY A CA 1
ATOM 894 C C . GLY A 1 109 ? -17.152 7.703 6.913 1.00 88.31 109 GLY A C 1
ATOM 895 O O . GLY A 1 109 ? -18.009 6.990 7.418 1.00 88.31 109 GLY A O 1
ATOM 896 N N . THR A 1 110 ? -16.205 7.176 6.122 1.00 87.81 110 THR A N 1
ATOM 897 C CA . THR A 1 110 ? -16.156 5.730 5.832 1.00 87.81 110 THR A CA 1
ATOM 898 C C . THR A 1 110 ? -15.928 4.926 7.110 1.00 87.81 110 THR A C 1
ATOM 900 O O . THR A 1 110 ? -15.027 5.252 7.892 1.00 87.81 110 THR A O 1
ATOM 903 N N . ASN A 1 111 ? -16.671 3.831 7.283 1.00 89.88 111 ASN A N 1
ATOM 904 C CA . ASN A 1 111 ? -16.499 2.889 8.387 1.00 89.88 111 ASN A CA 1
ATOM 905 C C . ASN A 1 111 ? -15.054 2.390 8.504 1.00 89.88 111 ASN A C 1
ATOM 907 O O . ASN A 1 111 ? -14.340 2.214 7.513 1.00 89.88 111 ASN A O 1
ATOM 911 N N . LYS A 1 112 ? -14.602 2.150 9.739 1.00 90.31 112 LYS A N 1
ATOM 912 C CA . LYS A 1 112 ? -13.215 1.748 10.020 1.00 90.31 112 LYS A CA 1
ATOM 913 C C . LYS A 1 112 ? -12.823 0.474 9.264 1.00 90.31 112 LYS A C 1
ATOM 915 O O . LYS A 1 112 ? -11.751 0.441 8.667 1.00 90.31 112 LYS A O 1
ATOM 920 N N . SER A 1 113 ? -13.708 -0.521 9.239 1.00 89.81 113 SER A N 1
ATOM 921 C CA . SER A 1 113 ? -13.538 -1.802 8.537 1.00 89.81 113 SER A CA 1
ATOM 922 C C . SER A 1 113 ? -13.375 -1.657 7.019 1.00 89.81 113 SER A C 1
ATOM 924 O O . SER A 1 113 ? -12.761 -2.512 6.386 1.00 89.81 113 SER A O 1
ATOM 926 N N . GLU A 1 114 ? -13.852 -0.561 6.428 1.00 87.69 114 GLU A N 1
ATOM 927 C CA . GLU A 1 114 ? -13.861 -0.344 4.976 1.00 87.69 114 GLU A CA 1
ATOM 928 C C . GLU A 1 114 ? -12.875 0.733 4.505 1.00 87.69 114 GLU A C 1
ATOM 930 O O . GLU A 1 114 ? -12.636 0.886 3.302 1.00 87.69 114 GLU A O 1
ATOM 935 N N . ALA A 1 115 ? -12.288 1.484 5.437 1.00 89.44 115 ALA A N 1
ATOM 936 C CA . ALA A 1 115 ? -11.344 2.554 5.151 1.00 89.44 115 ALA A CA 1
ATOM 937 C C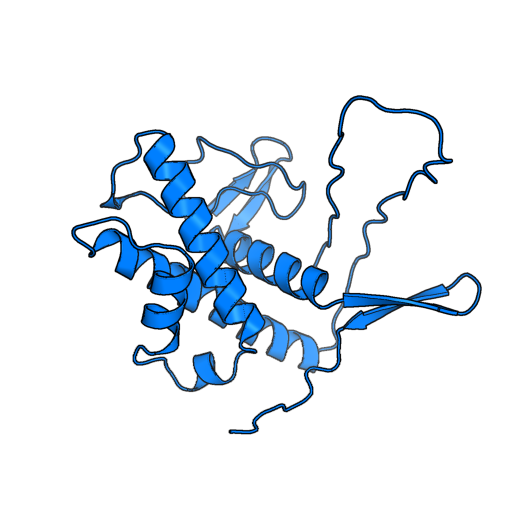 . ALA A 1 115 ? -10.028 2.024 4.553 1.00 89.44 115 ALA A C 1
ATOM 939 O O . ALA A 1 115 ? -9.648 0.869 4.760 1.00 89.44 115 ALA A O 1
ATOM 940 N N . GLY A 1 116 ? -9.309 2.888 3.825 1.00 87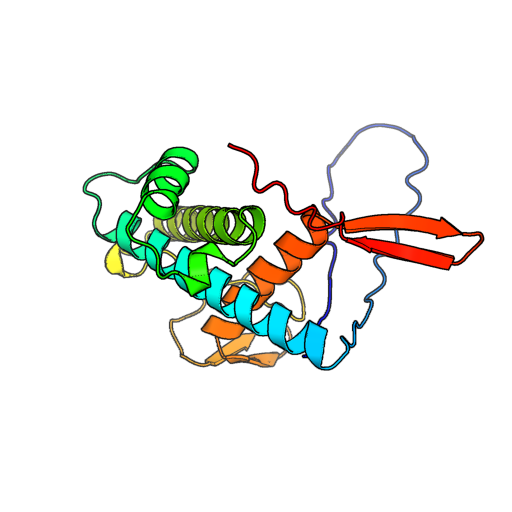.44 116 GLY A N 1
ATOM 941 C CA . GLY A 1 116 ? -7.971 2.565 3.313 1.00 87.44 116 GLY A CA 1
ATOM 942 C C . GLY A 1 116 ? -7.918 2.013 1.892 1.00 87.44 116 GLY A C 1
ATOM 943 O O . GLY A 1 116 ? -6.923 1.416 1.509 1.00 87.44 116 GLY A O 1
ATOM 944 N N . LYS A 1 117 ? -8.970 2.202 1.092 1.00 85.88 117 LYS A N 1
ATOM 945 C CA . LYS A 1 117 ? -8.982 1.784 -0.318 1.00 85.88 117 LYS A CA 1
ATOM 946 C C . LYS A 1 117 ? -8.189 2.786 -1.172 1.00 85.88 117 LYS A C 1
ATOM 948 O O . LYS A 1 117 ? -8.417 3.992 -1.066 1.00 85.88 117 LYS A O 1
ATOM 953 N N . PHE A 1 118 ? -7.290 2.301 -2.032 1.00 81.12 118 PHE A N 1
ATOM 954 C CA . PHE A 1 118 ? -6.587 3.143 -3.008 1.00 81.12 118 PHE A CA 1
ATOM 955 C C . PHE A 1 118 ? -7.546 3.616 -4.112 1.00 81.12 118 PHE A C 1
ATOM 957 O O . PHE A 1 118 ? -8.398 2.858 -4.580 1.00 81.12 118 PHE A O 1
ATOM 964 N N . ARG A 1 119 ? -7.428 4.887 -4.514 1.00 83.19 119 ARG A N 1
ATOM 965 C CA . ARG A 1 119 ? -8.461 5.605 -5.287 1.00 83.19 119 ARG A CA 1
ATOM 966 C C . ARG A 1 119 ? -7.928 6.417 -6.479 1.00 83.19 119 ARG A C 1
ATOM 968 O O . ARG A 1 119 ? -8.701 7.131 -7.113 1.00 83.19 119 ARG A O 1
ATOM 975 N N . LYS A 1 120 ? -6.630 6.342 -6.791 1.00 88.38 120 LYS A N 1
ATOM 976 C CA . LYS A 1 120 ? -6.006 7.106 -7.888 1.00 88.38 120 LYS A CA 1
ATOM 977 C C . LYS A 1 120 ? -5.933 6.276 -9.172 1.00 88.38 120 LYS A C 1
ATOM 979 O O . LYS A 1 120 ? -5.573 5.107 -9.117 1.00 88.38 120 LYS A O 1
ATOM 984 N N . CYS A 1 121 ? -6.232 6.864 -10.325 1.00 89.25 121 CYS A N 1
ATOM 985 C CA . CYS A 1 121 ? -5.976 6.242 -11.622 1.00 89.25 121 CYS A CA 1
ATOM 986 C C . CYS A 1 121 ? -4.488 6.346 -11.983 1.00 89.25 121 CYS A C 1
ATOM 988 O O . CYS A 1 121 ? -3.956 7.449 -12.077 1.00 89.25 121 CYS A O 1
ATOM 990 N N . THR A 1 122 ? -3.826 5.222 -12.258 1.00 88.19 122 THR A N 1
ATOM 991 C CA . THR A 1 122 ? -2.414 5.219 -12.695 1.00 88.19 122 THR A CA 1
ATOM 992 C C . THR A 1 122 ? -2.207 5.630 -14.156 1.00 88.19 122 THR A C 1
ATOM 994 O O . THR A 1 122 ? -1.082 5.916 -14.552 1.00 88.19 122 THR A O 1
ATOM 997 N N . LYS A 1 123 ? -3.273 5.702 -14.968 1.00 86.62 123 LYS A N 1
ATOM 998 C CA . LYS A 1 123 ? -3.192 6.156 -16.369 1.00 86.62 123 LYS A CA 1
ATOM 999 C C . LYS A 1 123 ? -3.319 7.674 -16.518 1.00 86.62 123 LYS A C 1
ATOM 1001 O O . LYS A 1 123 ? -2.606 8.243 -17.342 1.00 86.62 123 LYS A O 1
ATOM 1006 N N . CYS A 1 124 ? -4.259 8.297 -15.801 1.00 87.69 124 CYS A N 1
ATOM 1007 C CA . CYS A 1 124 ? -4.580 9.726 -15.943 1.00 87.69 124 CYS A CA 1
ATOM 1008 C C . CYS A 1 124 ? -4.357 10.562 -14.674 1.00 87.69 124 CYS A C 1
ATOM 1010 O O . CYS A 1 124 ? -4.609 11.759 -14.695 1.00 87.69 124 CYS A O 1
ATOM 1012 N N . GLY A 1 125 ? -3.955 9.949 -13.558 1.00 86.44 125 GLY A N 1
ATOM 1013 C CA . GLY A 1 125 ? -3.656 10.647 -12.305 1.00 86.44 125 GLY A CA 1
ATOM 1014 C C . GLY A 1 125 ? -4.869 11.055 -11.461 1.00 86.44 125 GLY A C 1
ATOM 1015 O O . GLY A 1 125 ? -4.688 11.403 -10.293 1.00 86.44 125 GLY A O 1
ATOM 1016 N N . GLN A 1 126 ? -6.095 10.966 -11.991 1.00 88.50 126 GLN A N 1
ATOM 1017 C CA . GLN A 1 126 ? -7.308 11.400 -11.288 1.00 88.50 126 GLN A CA 1
ATOM 1018 C C . GLN A 1 126 ? -7.541 10.611 -9.990 1.00 88.50 126 GLN A C 1
ATOM 1020 O O . GLN A 1 126 ? -7.458 9.380 -9.969 1.00 88.50 126 GLN A O 1
ATOM 1025 N N . ILE A 1 127 ? -7.862 11.317 -8.902 1.00 86.75 127 ILE A N 1
ATOM 1026 C CA . ILE A 1 127 ? -8.207 10.729 -7.600 1.00 86.75 127 ILE A CA 1
ATOM 1027 C C . ILE A 1 127 ? -9.730 10.681 -7.464 1.00 86.75 127 ILE A C 1
ATOM 1029 O O . ILE A 1 127 ? -10.394 11.713 -7.492 1.00 86.75 127 ILE A O 1
ATOM 1033 N N . HIS A 1 128 ? -10.291 9.492 -7.261 1.00 85.94 128 HIS A N 1
ATOM 1034 C CA . HIS A 1 128 ? -11.736 9.290 -7.190 1.00 85.94 128 HIS A CA 1
ATOM 1035 C C . HIS A 1 128 ? -12.192 8.976 -5.763 1.00 85.94 128 HIS A C 1
ATOM 1037 O O . HIS A 1 128 ? -12.024 7.863 -5.262 1.00 85.94 128 HIS A O 1
ATOM 1043 N N . ARG A 1 129 ? -12.808 9.953 -5.096 1.00 77.06 129 ARG A N 1
ATOM 1044 C CA . ARG A 1 129 ? -13.209 9.827 -3.685 1.00 77.06 129 ARG A CA 1
ATOM 1045 C C . ARG A 1 129 ? -14.316 8.789 -3.471 1.00 77.06 129 ARG A C 1
ATOM 1047 O O . ARG A 1 129 ? -14.254 8.045 -2.504 1.00 77.06 129 ARG A O 1
ATOM 1054 N N . THR A 1 130 ? -15.223 8.626 -4.428 1.00 75.31 130 THR A N 1
ATOM 1055 C CA . THR A 1 130 ? -16.442 7.804 -4.310 1.00 75.31 130 THR A CA 1
ATOM 1056 C C . THR A 1 130 ? -16.365 6.424 -4.976 1.00 75.31 130 THR A C 1
ATOM 1058 O O . THR A 1 130 ? -17.383 5.765 -5.147 1.00 75.31 130 THR A O 1
ATOM 1061 N N . LEU A 1 131 ? -15.174 5.926 -5.341 1.00 78.12 131 LEU A N 1
ATOM 1062 C CA . LEU A 1 131 ? -15.071 4.583 -5.932 1.00 78.12 131 LEU A CA 1
ATOM 1063 C C . LEU A 1 131 ? -15.490 3.474 -4.951 1.00 78.12 131 LEU A C 1
ATOM 1065 O O . LEU A 1 131 ? -14.985 3.397 -3.826 1.00 78.12 131 LEU A O 1
ATOM 1069 N N . GLY A 1 132 ? -16.350 2.571 -5.430 1.00 74.62 132 GLY A N 1
ATOM 1070 C CA . GLY A 1 132 ? -16.724 1.330 -4.747 1.00 74.62 132 GLY A CA 1
ATOM 1071 C C . GLY A 1 132 ? -15.580 0.309 -4.664 1.00 74.62 132 GLY A C 1
ATOM 1072 O O . GLY A 1 132 ? -14.459 0.571 -5.104 1.00 74.62 132 GLY A O 1
ATOM 1073 N N . GLY A 1 133 ? -15.860 -0.868 -4.096 1.00 75.06 133 GLY A N 1
ATOM 1074 C CA . GLY A 1 133 ? -14.883 -1.928 -3.792 1.00 75.06 133 GLY A CA 1
ATOM 1075 C C . GLY A 1 133 ? -14.642 -2.985 -4.880 1.00 75.06 133 GLY A C 1
ATOM 1076 O O . GLY A 1 133 ? -14.099 -4.035 -4.565 1.00 75.06 133 GLY A O 1
ATOM 1077 N N . ASN A 1 134 ? -15.046 -2.747 -6.131 1.00 84.06 134 ASN A N 1
ATOM 1078 C CA . ASN A 1 134 ? -14.987 -3.758 -7.200 1.00 84.06 134 ASN A CA 1
ATOM 1079 C C . ASN A 1 134 ? -13.562 -4.277 -7.451 1.00 84.06 134 ASN A C 1
ATOM 1081 O O . ASN A 1 134 ? -12.642 -3.469 -7.537 1.00 84.06 134 ASN A O 1
ATOM 1085 N N . LYS A 1 135 ? -13.381 -5.591 -7.661 1.00 86.75 135 LYS A N 1
ATOM 1086 C CA . LYS A 1 135 ? -12.0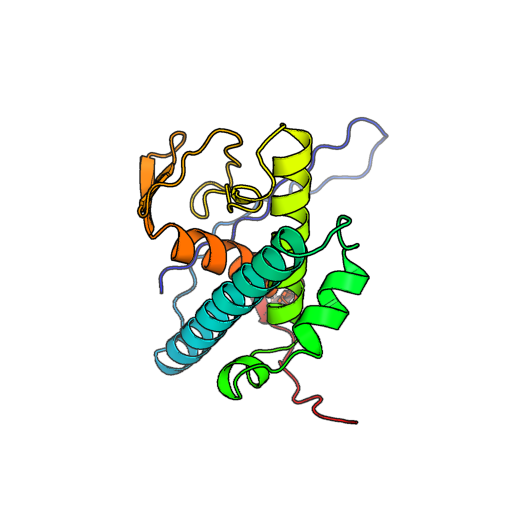61 -6.208 -7.945 1.00 86.75 135 LYS A CA 1
ATOM 1087 C C . LYS A 1 135 ? -11.334 -5.536 -9.114 1.00 86.75 135 LYS A C 1
ATOM 1089 O O . LYS A 1 135 ? -10.137 -5.280 -9.051 1.00 86.75 135 LYS A O 1
ATOM 1094 N N . LYS A 1 136 ? -12.086 -5.163 -10.151 1.00 90.81 136 LYS A N 1
ATOM 1095 C CA . LYS A 1 136 ? -11.582 -4.336 -11.244 1.00 90.81 136 LYS A CA 1
ATOM 1096 C C . LYS A 1 136 ? -11.710 -2.852 -10.909 1.00 90.81 136 LYS A C 1
ATOM 1098 O O . LYS A 1 136 ? -12.755 -2.373 -10.454 1.00 90.81 136 LYS A O 1
ATOM 1103 N N . PHE A 1 137 ? -10.639 -2.112 -11.149 1.00 90.44 137 PHE A N 1
ATOM 1104 C CA . PHE A 1 137 ? -10.646 -0.661 -11.175 1.00 90.44 137 PHE A CA 1
ATOM 1105 C C . PHE A 1 137 ? -11.038 -0.203 -12.579 1.00 90.44 137 PHE A C 1
ATOM 1107 O O . PHE A 1 137 ? -10.352 -0.533 -13.539 1.00 90.44 137 PHE A O 1
ATOM 1114 N N . LYS A 1 138 ? -12.110 0.587 -12.684 1.00 92.19 138 LYS A N 1
ATOM 1115 C CA . LYS A 1 138 ? -12.496 1.300 -13.905 1.00 92.19 138 LYS A CA 1
ATOM 1116 C C . LYS A 1 138 ? -12.513 2.793 -13.606 1.00 92.19 138 LYS A C 1
ATOM 1118 O O . LYS A 1 138 ? -13.218 3.236 -12.700 1.00 92.19 138 LYS A O 1
ATOM 1123 N N . CYS A 1 139 ? -11.703 3.561 -14.324 1.00 91.56 139 CYS A N 1
ATOM 1124 C CA . CYS A 1 139 ? -11.622 5.005 -14.146 1.00 91.56 139 CYS A CA 1
ATOM 1125 C C . CYS A 1 139 ? -12.845 5.684 -14.787 1.00 91.56 139 CYS A C 1
ATOM 1127 O O . CYS A 1 139 ? -12.967 5.620 -16.010 1.00 91.56 139 CYS A O 1
ATOM 1129 N N . PRO A 1 140 ? -13.704 6.392 -14.029 1.00 91.88 140 PRO A N 1
ATOM 1130 C CA . PRO A 1 140 ? -14.838 7.117 -14.608 1.00 91.88 140 PRO A CA 1
ATOM 1131 C C . PRO A 1 140 ? -14.412 8.323 -15.460 1.00 91.88 140 PRO A C 1
ATOM 1133 O O . PRO A 1 140 ? -15.190 8.789 -16.273 1.00 91.88 140 PRO A O 1
ATOM 1136 N N . HIS A 1 141 ? -13.178 8.817 -15.298 1.00 92.19 141 HIS A N 1
ATOM 1137 C CA . HIS A 1 141 ? -12.672 9.962 -16.060 1.00 92.19 141 HIS A CA 1
ATOM 1138 C C . HIS A 1 141 ? -12.084 9.568 -17.425 1.00 92.19 141 HIS A C 1
ATOM 1140 O O . HIS A 1 141 ? -12.295 10.263 -18.406 1.00 92.19 141 HIS A O 1
ATOM 1146 N N . CYS A 1 142 ? -11.296 8.486 -17.506 1.00 92.25 142 CYS A N 1
ATOM 1147 C CA . CYS A 1 142 ? -10.593 8.110 -18.748 1.00 92.25 142 CYS A CA 1
ATOM 1148 C C . CYS A 1 142 ? -10.923 6.705 -19.274 1.00 92.25 142 CYS A C 1
ATOM 1150 O O . CYS A 1 142 ? -10.242 6.216 -20.177 1.00 92.25 142 CYS A O 1
ATOM 1152 N N . GLY A 1 143 ? -11.886 6.013 -18.661 1.00 92.38 143 GLY A N 1
ATOM 115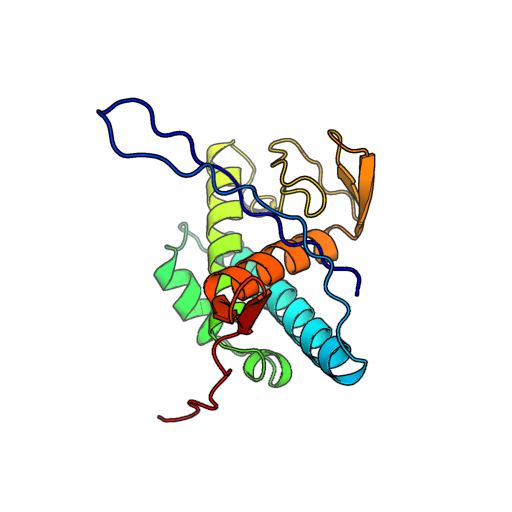3 C CA . GLY A 1 143 ? -12.318 4.668 -19.051 1.00 92.38 143 GLY A CA 1
ATOM 1154 C C . GLY A 1 143 ? -11.300 3.549 -18.801 1.00 92.38 143 GLY A C 1
ATOM 1155 O O . GLY A 1 143 ? -11.594 2.397 -19.091 1.00 92.38 143 GLY A O 1
ATOM 1156 N N . TYR A 1 144 ? -10.109 3.852 -18.270 1.00 92.50 144 TYR A N 1
ATOM 1157 C CA . TYR A 1 144 ? -9.060 2.854 -18.047 1.00 92.50 144 TYR A CA 1
ATOM 1158 C C . TYR A 1 144 ? -9.503 1.754 -17.088 1.00 92.50 144 TYR A C 1
ATOM 1160 O O . TYR A 1 144 ? -9.942 2.058 -15.978 1.00 92.50 144 TYR A O 1
ATOM 1168 N N . GLU A 1 145 ? -9.319 0.503 -17.506 1.00 92.81 145 GLU A N 1
ATOM 1169 C CA . GLU A 1 145 ? -9.644 -0.685 -16.725 1.00 92.81 145 GLU A CA 1
ATOM 1170 C C . GLU A 1 145 ? -8.389 -1.509 -16.429 1.00 92.81 145 GLU A C 1
ATOM 1172 O O . GLU A 1 145 ? -7.556 -1.739 -17.307 1.00 92.81 145 GLU A O 1
ATOM 1177 N N . ILE A 1 146 ? -8.248 -1.927 -15.173 1.00 91.06 146 ILE A N 1
ATOM 1178 C CA . ILE A 1 146 ? -7.157 -2.777 -14.687 1.00 91.06 146 ILE A CA 1
ATOM 1179 C C . ILE A 1 146 ? -7.573 -3.437 -13.365 1.00 91.06 146 ILE A C 1
ATOM 1181 O O . ILE A 1 146 ? -8.536 -3.011 -12.727 1.00 91.06 146 ILE A O 1
ATOM 1185 N N . ASP A 1 147 ? -6.858 -4.469 -12.924 1.00 90.94 147 ASP A N 1
ATOM 1186 C CA . ASP A 1 147 ? -7.000 -4.981 -11.562 1.00 90.94 147 ASP A CA 1
ATOM 1187 C C . ASP A 1 147 ? -6.757 -3.866 -10.521 1.00 90.94 147 ASP A C 1
ATOM 1189 O O . ASP A 1 147 ? -5.837 -3.049 -10.656 1.00 90.94 147 ASP A O 1
ATOM 1193 N N . ARG A 1 148 ? -7.617 -3.786 -9.498 1.00 87.44 148 ARG A N 1
ATOM 1194 C CA . ARG A 1 148 ? -7.578 -2.687 -8.522 1.00 87.44 148 ARG A CA 1
ATOM 1195 C C . ARG A 1 148 ? -6.345 -2.733 -7.638 1.00 87.44 148 ARG A C 1
ATOM 1197 O O . ARG A 1 148 ? -5.744 -1.680 -7.406 1.00 87.44 148 ARG A O 1
ATOM 1204 N N . ASP A 1 149 ? -6.004 -3.915 -7.138 1.00 85.19 149 ASP A N 1
ATOM 1205 C CA . ASP A 1 149 ? -4.843 -4.100 -6.272 1.00 85.19 149 ASP A CA 1
ATOM 1206 C C . ASP A 1 149 ? -3.572 -3.787 -7.057 1.00 85.19 149 ASP A C 1
ATOM 1208 O O . ASP A 1 149 ? -2.695 -3.081 -6.554 1.00 85.19 149 ASP A O 1
ATOM 1212 N N . PHE A 1 150 ? -3.518 -4.219 -8.320 1.00 86.94 150 PHE A N 1
ATOM 1213 C CA . PHE A 1 150 ? -2.429 -3.877 -9.222 1.00 86.94 150 PHE A CA 1
ATOM 1214 C C . PHE A 1 150 ? -2.330 -2.367 -9.443 1.00 86.94 150 PHE A C 1
ATOM 1216 O O . PHE A 1 150 ? -1.248 -1.809 -9.303 1.00 86.94 150 PHE A O 1
ATOM 1223 N N . ASN A 1 151 ? -3.434 -1.671 -9.729 1.00 88.69 151 ASN A N 1
ATOM 1224 C CA . ASN A 1 151 ? -3.426 -0.212 -9.874 1.00 88.69 151 ASN A CA 1
ATOM 1225 C C . ASN A 1 151 ? -2.943 0.496 -8.598 1.00 88.69 151 ASN A C 1
ATOM 1227 O O . ASN A 1 151 ? -2.194 1.469 -8.684 1.00 88.69 151 ASN A O 1
ATOM 1231 N N . GLY A 1 152 ? -3.343 0.004 -7.423 1.00 87.00 152 GLY A N 1
ATOM 1232 C CA . GLY A 1 152 ? -2.868 0.518 -6.139 1.00 87.00 152 GLY A CA 1
ATOM 1233 C C . GLY A 1 152 ? -1.367 0.336 -5.950 1.00 87.00 152 GLY A C 1
ATOM 1234 O O . GLY A 1 152 ? -0.646 1.318 -5.761 1.00 87.00 152 GLY A O 1
ATOM 1235 N N . ALA A 1 153 ? -0.888 -0.902 -6.073 1.00 87.19 153 ALA A N 1
ATOM 1236 C CA . ALA A 1 153 ? 0.530 -1.233 -5.960 1.00 87.19 153 ALA A CA 1
ATOM 1237 C C . ALA A 1 153 ? 1.374 -0.470 -6.987 1.00 87.19 153 ALA A C 1
ATOM 1239 O O . ALA A 1 153 ? 2.442 0.046 -6.663 1.00 87.19 153 ALA A O 1
ATOM 1240 N N . PHE A 1 154 ? 0.862 -0.341 -8.209 1.00 86.19 154 PHE A N 1
ATOM 1241 C CA . PHE A 1 154 ? 1.541 0.338 -9.296 1.00 86.19 154 PHE A CA 1
ATOM 1242 C C . PHE A 1 154 ? 1.654 1.847 -9.066 1.00 86.19 154 PHE A C 1
ATOM 1244 O O . PHE A 1 154 ? 2.711 2.419 -9.311 1.00 86.19 154 PHE A O 1
ATOM 1251 N N . GLY A 1 155 ? 0.623 2.492 -8.517 1.00 86.62 155 GLY A N 1
ATOM 1252 C CA . GLY A 1 155 ? 0.699 3.907 -8.144 1.00 86.62 155 GLY A CA 1
ATOM 1253 C C . GLY A 1 155 ? 1.736 4.187 -7.053 1.00 86.62 155 GLY A C 1
ATOM 1254 O O . GLY A 1 155 ? 2.482 5.160 -7.158 1.00 86.62 155 GLY A O 1
ATOM 1255 N N . ILE A 1 156 ? 1.811 3.315 -6.044 1.00 86.44 156 ILE A N 1
ATOM 1256 C CA . ILE A 1 156 ? 2.815 3.391 -4.969 1.00 86.44 156 ILE A CA 1
ATOM 1257 C C . ILE A 1 156 ? 4.219 3.189 -5.544 1.00 86.44 156 ILE A C 1
ATOM 1259 O O . ILE A 1 156 ? 5.136 3.949 -5.243 1.00 86.44 156 ILE A O 1
ATOM 1263 N N . PHE A 1 157 ? 4.377 2.184 -6.404 1.00 84.88 157 PHE A N 1
ATOM 1264 C CA . PHE A 1 157 ? 5.646 1.880 -7.050 1.00 84.88 157 PHE A CA 1
ATOM 1265 C C . PHE A 1 157 ? 6.140 3.035 -7.931 1.00 84.88 157 PHE A C 1
ATOM 1267 O O . PHE A 1 157 ? 7.289 3.445 -7.811 1.00 84.88 157 PHE A O 1
ATOM 1274 N N . LEU A 1 158 ? 5.268 3.622 -8.758 1.00 83.12 158 LEU A N 1
ATOM 1275 C CA . LEU A 1 158 ? 5.609 4.792 -9.573 1.00 83.12 158 LEU A CA 1
ATOM 1276 C C . LEU A 1 158 ? 6.053 5.987 -8.726 1.00 83.12 158 LEU A C 1
ATOM 1278 O O . LEU A 1 158 ? 6.970 6.706 -9.116 1.00 83.12 158 LEU A O 1
ATOM 1282 N N . LYS A 1 159 ? 5.405 6.201 -7.577 1.00 82.25 159 LYS A N 1
ATOM 1283 C CA . LYS A 1 159 ? 5.808 7.238 -6.628 1.00 82.25 159 LYS A CA 1
ATOM 1284 C C . LYS A 1 159 ? 7.199 6.950 -6.065 1.00 82.25 159 LYS A C 1
ATOM 1286 O O . LYS A 1 159 ? 8.033 7.840 -6.090 1.00 82.25 159 LYS A O 1
ATOM 1291 N N . ALA A 1 160 ? 7.466 5.710 -5.651 1.00 81.75 160 ALA A N 1
ATOM 1292 C CA . ALA A 1 160 ? 8.783 5.320 -5.160 1.00 81.75 160 ALA A CA 1
ATOM 1293 C C . ALA A 1 160 ? 9.881 5.540 -6.209 1.00 81.75 160 ALA A C 1
ATOM 1295 O O . ALA A 1 160 ? 10.870 6.184 -5.892 1.00 81.75 160 ALA A O 1
ATOM 1296 N N . LEU A 1 161 ? 9.664 5.113 -7.459 1.00 79.38 161 LEU A N 1
ATOM 1297 C CA . LEU A 1 161 ? 10.614 5.362 -8.548 1.00 79.38 161 LEU A CA 1
ATOM 1298 C C . LEU A 1 161 ? 10.889 6.852 -8.756 1.00 79.38 161 LEU A C 1
ATOM 1300 O O . LEU A 1 161 ? 12.028 7.234 -8.993 1.00 79.38 161 LEU A O 1
ATOM 1304 N N . LYS A 1 162 ? 9.844 7.686 -8.690 1.00 78.25 162 LYS A N 1
ATOM 1305 C CA . LYS A 1 162 ? 9.976 9.136 -8.843 1.00 78.25 162 LYS A CA 1
ATOM 1306 C C . LYS A 1 162 ? 10.783 9.748 -7.699 1.00 78.25 162 LYS A C 1
ATOM 1308 O O . LYS A 1 162 ? 11.633 10.593 -7.950 1.00 78.25 162 LYS A O 1
ATOM 1313 N N . ASP A 1 163 ? 10.503 9.332 -6.468 1.00 75.56 163 ASP A N 1
ATOM 1314 C CA . ASP A 1 163 ? 11.167 9.853 -5.272 1.00 75.56 163 ASP A CA 1
ATOM 1315 C C . ASP A 1 163 ? 12.664 9.477 -5.244 1.00 75.56 163 ASP A C 1
ATOM 1317 O O . ASP A 1 163 ? 13.453 10.177 -4.617 1.00 75.56 163 ASP A O 1
ATOM 1321 N N . THR A 1 164 ? 13.064 8.409 -5.946 1.00 74.19 164 THR A N 1
ATOM 1322 C CA . THR A 1 164 ? 14.459 7.934 -6.042 1.00 74.19 164 THR A CA 1
ATOM 1323 C C . THR A 1 164 ? 15.151 8.256 -7.369 1.00 74.19 164 THR A C 1
ATOM 1325 O O . THR A 1 164 ? 16.312 7.898 -7.561 1.00 74.19 164 THR A O 1
ATOM 1328 N N . SER A 1 165 ? 14.455 8.860 -8.333 1.00 73.38 165 SER A N 1
ATOM 1329 C CA . SER A 1 165 ? 15.042 9.182 -9.636 1.00 73.38 165 SER A CA 1
ATOM 1330 C C . SER A 1 165 ? 15.741 10.534 -9.606 1.00 73.38 165 SER A C 1
ATOM 1332 O O . SER A 1 165 ? 15.133 11.529 -9.210 1.00 73.38 165 SER A O 1
ATOM 1334 N N . PHE A 1 166 ? 16.970 10.584 -10.109 1.00 72.38 166 PHE A N 1
ATOM 1335 C CA . PHE A 1 166 ? 17.648 11.816 -10.484 1.00 72.38 166 PHE A CA 1
ATOM 1336 C C . PHE A 1 166 ? 17.701 11.924 -12.008 1.00 72.38 166 PHE A C 1
ATOM 1338 O O . PHE A 1 166 ? 17.782 10.925 -12.722 1.00 72.38 166 PHE A O 1
ATOM 1345 N N . VAL A 1 167 ? 17.583 13.149 -12.515 1.00 71.00 167 VAL A N 1
ATOM 1346 C CA . VAL A 1 167 ? 17.670 13.419 -13.950 1.00 71.00 167 VAL A CA 1
ATOM 1347 C C . VAL A 1 167 ? 18.979 14.144 -14.196 1.00 71.00 167 VAL A C 1
ATOM 1349 O O . VAL A 1 167 ? 19.139 15.281 -13.756 1.00 71.00 167 VAL A O 1
ATOM 1352 N N . SER A 1 168 ? 19.906 13.485 -14.879 1.00 75.06 168 SER A N 1
ATOM 1353 C CA . SER A 1 168 ? 21.097 14.118 -15.432 1.00 75.06 168 SER A CA 1
ATOM 1354 C C . SER A 1 168 ? 20.851 14.468 -16.898 1.00 75.06 168 SER A C 1
ATOM 1356 O O . SER A 1 168 ? 20.048 13.835 -17.583 1.00 75.06 168 SER A O 1
ATOM 1358 N N . TYR A 1 169 ? 21.509 15.515 -17.385 1.00 71.62 169 TYR A N 1
ATOM 1359 C CA . TYR A 1 169 ? 21.420 15.930 -18.780 1.00 71.62 169 TYR A CA 1
ATOM 1360 C C . TYR A 1 169 ? 22.800 15.812 -19.414 1.00 71.62 169 TYR A C 1
ATOM 1362 O O . TYR A 1 169 ? 23.765 16.381 -18.908 1.00 71.62 169 TYR A O 1
ATOM 1370 N N . ILE A 1 170 ? 22.894 15.070 -20.517 1.00 75.50 170 ILE A N 1
ATOM 1371 C CA . ILE A 1 170 ? 24.078 15.053 -21.378 1.00 75.50 170 ILE A CA 1
ATOM 1372 C C . ILE A 1 170 ? 23.660 15.687 -22.700 1.00 75.50 170 ILE A C 1
ATOM 1374 O O . ILE A 1 170 ? 22.959 15.065 -23.499 1.00 75.50 170 ILE A O 1
ATOM 1378 N N . LYS A 1 171 ? 24.073 16.942 -22.921 1.00 81.44 171 LYS A N 1
ATOM 1379 C CA . LYS A 1 171 ? 23.549 17.787 -24.010 1.00 81.44 171 LYS A CA 1
ATOM 1380 C C . LYS A 1 171 ? 22.010 17.855 -23.925 1.00 81.44 171 LYS A C 1
ATOM 1382 O O . LYS A 1 171 ? 21.474 18.099 -22.848 1.00 81.44 171 LYS A O 1
ATOM 1387 N N . ASP A 1 172 ? 21.309 17.566 -25.021 1.00 78.75 172 ASP A N 1
ATOM 1388 C CA . ASP A 1 172 ? 19.841 17.539 -25.098 1.00 78.75 172 ASP A CA 1
ATOM 1389 C C . ASP A 1 172 ? 19.212 16.208 -24.638 1.00 78.75 172 ASP A C 1
ATOM 1391 O O . ASP A 1 172 ? 17.995 16.014 -24.733 1.00 78.75 172 ASP A O 1
ATOM 1395 N N . ILE A 1 173 ? 20.021 15.261 -24.147 1.00 64.94 173 ILE A N 1
ATOM 1396 C CA . ILE A 1 173 ? 19.559 13.949 -23.687 1.00 64.94 173 ILE A CA 1
ATOM 1397 C C . ILE A 1 173 ? 19.338 13.992 -22.175 1.00 64.94 173 ILE A C 1
ATOM 1399 O O . ILE A 1 173 ? 20.279 14.161 -21.404 1.00 64.94 173 ILE A O 1
ATOM 1403 N N . ALA A 1 174 ? 18.091 13.779 -21.750 1.00 70.06 174 ALA A N 1
ATOM 1404 C CA . ALA A 1 174 ? 17.749 13.552 -20.349 1.00 70.06 174 ALA A CA 1
ATOM 1405 C C . ALA A 1 174 ? 17.970 12.076 -19.988 1.00 70.06 174 ALA A C 1
ATOM 1407 O O . ALA A 1 174 ? 17.274 11.193 -20.497 1.00 70.06 174 ALA A O 1
ATOM 1408 N N . ILE A 1 175 ? 18.912 11.814 -19.090 1.00 67.25 175 ILE A N 1
ATOM 1409 C CA . ILE A 1 175 ? 19.180 10.501 -18.514 1.00 67.25 175 ILE A CA 1
ATOM 1410 C C . ILE A 1 175 ? 18.494 10.449 -17.151 1.00 67.25 175 ILE A C 1
ATOM 1412 O O . ILE A 1 175 ? 18.795 11.227 -16.250 1.00 67.25 175 ILE A O 1
ATOM 1416 N N . VAL A 1 176 ? 17.538 9.533 -17.005 1.00 66.31 176 VAL A N 1
ATOM 1417 C CA . VAL A 1 176 ? 16.882 9.275 -15.722 1.00 66.31 176 VAL A CA 1
ATOM 1418 C C . VAL A 1 176 ? 17.573 8.090 -15.079 1.00 66.31 176 VAL A C 1
ATOM 1420 O O . VAL A 1 176 ? 17.355 6.941 -15.465 1.00 66.31 176 VAL A O 1
ATOM 1423 N N . THR A 1 177 ? 18.399 8.377 -14.094 1.00 67.31 177 THR A N 1
ATOM 1424 C CA . THR A 1 177 ? 19.064 7.382 -13.268 1.00 67.31 177 THR A CA 1
ATOM 1425 C C . THR A 1 177 ? 18.267 7.224 -11.985 1.00 67.31 177 THR A C 1
ATOM 1427 O O . THR A 1 177 ? 17.887 8.186 -11.320 1.00 67.31 177 THR A O 1
ATOM 1430 N N . LEU A 1 178 ? 17.953 5.983 -11.638 1.00 63.81 178 LEU A N 1
ATOM 1431 C CA . LEU A 1 178 ? 17.512 5.683 -10.283 1.00 63.81 178 LEU A CA 1
ATOM 1432 C C . LEU A 1 178 ? 18.769 5.735 -9.422 1.00 63.81 178 LEU A C 1
ATOM 1434 O O . LEU A 1 178 ? 19.785 5.185 -9.853 1.00 63.81 178 LEU A O 1
ATOM 1438 N N . SER A 1 179 ? 18.726 6.418 -8.268 1.00 57.91 179 SER A N 1
ATOM 1439 C CA . SER A 1 179 ? 19.787 6.298 -7.257 1.00 57.91 179 SER A CA 1
ATOM 1440 C C . SER A 1 179 ? 20.136 4.827 -7.171 1.00 57.91 179 SER A C 1
ATOM 1442 O O . SER A 1 179 ? 19.210 4.021 -7.001 1.00 57.91 179 SER A O 1
ATOM 1444 N N . GLU A 1 180 ? 21.410 4.480 -7.388 1.00 48.38 180 GLU A N 1
ATOM 1445 C CA . GLU A 1 180 ? 21.848 3.103 -7.231 1.00 48.38 180 GLU A CA 1
ATOM 1446 C C . GLU A 1 180 ? 21.216 2.603 -5.941 1.00 48.38 180 GLU A C 1
ATOM 1448 O O . GLU A 1 180 ? 21.257 3.273 -4.904 1.00 48.38 180 GLU A O 1
ATOM 1453 N N . ILE A 1 181 ? 20.522 1.472 -6.032 1.00 49.25 181 ILE A N 1
ATOM 1454 C CA . ILE A 1 181 ? 20.075 0.730 -4.863 1.00 49.25 181 ILE A CA 1
ATOM 1455 C C . ILE A 1 181 ? 21.372 0.152 -4.306 1.00 49.25 181 ILE A C 1
ATOM 1457 O O . ILE A 1 181 ? 21.662 -1.033 -4.460 1.00 49.25 181 ILE A O 1
ATOM 1461 N N . VAL A 1 182 ? 22.226 1.041 -3.793 1.00 35.06 182 VAL A N 1
ATOM 1462 C CA . VAL A 1 182 ? 23.444 0.688 -3.107 1.00 35.06 182 VAL A CA 1
ATOM 1463 C C . VAL A 1 182 ? 22.955 -0.191 -1.985 1.00 35.06 182 VAL A C 1
ATOM 1465 O O . VAL A 1 182 ? 21.989 0.114 -1.276 1.00 35.06 182 VAL A O 1
ATOM 1468 N N . LYS A 1 183 ? 23.566 -1.363 -1.948 1.00 37.53 183 LYS A N 1
ATOM 1469 C CA . LYS A 1 183 ? 23.435 -2.361 -0.910 1.00 37.53 183 LYS A CA 1
ATOM 1470 C C . LYS A 1 183 ? 23.933 -1.767 0.409 1.00 37.53 183 LYS A C 1
ATOM 1472 O O . LYS A 1 183 ? 24.884 -2.283 0.977 1.00 37.53 183 LYS A O 1
ATOM 1477 N N . ASP A 1 184 ? 23.263 -0.755 0.940 1.00 34.59 184 ASP A N 1
ATOM 1478 C CA . ASP A 1 184 ? 23.430 -0.333 2.324 1.00 34.59 184 ASP A CA 1
ATOM 1479 C C . ASP A 1 184 ? 22.588 -1.277 3.192 1.00 34.59 184 ASP A C 1
ATOM 1481 O O . ASP A 1 184 ? 21.638 -0.907 3.878 1.00 34.59 184 ASP A O 1
ATOM 1485 N N . ASN A 1 185 ? 22.941 -2.562 3.091 1.00 41.69 185 ASN A N 1
ATOM 1486 C CA . ASN A 1 185 ? 22.981 -3.446 4.235 1.00 41.69 185 ASN A CA 1
ATOM 1487 C C . ASN A 1 185 ? 24.238 -3.053 5.010 1.00 41.69 185 ASN A C 1
ATOM 1489 O O . ASN A 1 185 ? 25.286 -3.662 4.810 1.00 41.69 185 ASN A O 1
ATOM 1493 N N . VAL A 1 186 ? 24.150 -2.046 5.874 1.00 28.67 186 VAL A N 1
ATOM 1494 C CA . VAL A 1 186 ? 25.133 -1.877 6.944 1.00 28.67 186 VAL A CA 1
ATOM 1495 C C . VAL A 1 186 ? 24.408 -1.416 8.208 1.00 28.67 186 VAL A C 1
ATOM 1497 O O . VAL A 1 186 ? 23.843 -0.325 8.231 1.00 28.67 186 VAL A O 1
ATOM 1500 N N . ALA A 1 187 ? 24.503 -2.294 9.214 1.00 31.11 187 ALA A N 1
ATOM 1501 C CA . ALA A 1 187 ? 24.136 -2.194 10.633 1.00 31.11 187 ALA A CA 1
ATOM 1502 C C . ALA A 1 187 ? 22.640 -2.207 10.997 1.00 31.11 187 ALA A C 1
ATOM 1504 O O . ALA A 1 187 ? 21.956 -1.163 10.909 1.00 31.11 187 ALA A O 1
#

Secondary structure (DSSP, 8-state):
--EE--PPPP------------------EE---HHHHHHHHHHHHHHHHHHHHHHHHHHH-SSPPPHHHHHHHHHHS---HHHHTS-HHHHHHHHHHHHHHHHHHHHTT--GGG-----B-TTT--B-TT----SEEE-TTT--EEEHHHHHHHHHHHHHHHHTEEEEEETTEEEEEE---------

Sequence (187 aa):
MKTYSQSLTTSVADSTDSEKTRLKSKKIRVYPEAELNKEWRKWLAGCRFCFNRAIDFQRKAQKRIGKLQLRNLVMQSDLPTWVKEVPCHIRQNAIFDAHLAFTASRKQGTNKSEAGKFRKCTKCGQIHRTLGGNKKFKCPHCGYEIDRDFNGAFGIFLKALKDTSFVSYIKDIAIVTLSEIVKDNVA